Protein AF-A0A5N6SQH7-F1 (afdb_monomer)

InterPro domains:
  IPR000086 NUDIX hydrolase domain [PF00293] (122-207)
  IPR000086 NUDIX hydrolase domain [PS51462] (54-209)
  IPR011876 Isopentenyl-diphosphate delta-isomerase, type 1 [TIGR02150] (84-211)
  IPR011876 Isopentenyl-diphosphate delta-isomerase, type 1 [cd02885] (59-212)
  IPR015797 NUDIX hydrolase-like domain superfamily [SSF55811] (57-217)

Radius of gyration: 18.89 Å; Cα contacts (8 Å, |Δi|>4): 328; chains: 1; bounding box: 48×54×38 Å

Structure (mmCIF, N/CA/C/O backbone):
data_AF-A0A5N6SQH7-F1
#
_entry.id   AF-A0A5N6SQH7-F1
#
loop_
_atom_site.group_PDB
_atom_site.id
_atom_site.type_symbol
_atom_site.label_atom_id
_atom_site.label_alt_id
_atom_site.label_comp_id
_atom_site.label_asym_id
_atom_site.label_entity_id
_atom_site.label_seq_id
_atom_site.pdbx_PDB_ins_code
_atom_site.Cartn_x
_atom_site.Cartn_y
_atom_site.Cartn_z
_atom_site.occupancy
_atom_site.B_iso_or_equiv
_atom_site.auth_seq_id
_atom_site.auth_comp_id
_atom_site.auth_asym_id
_atom_site.auth_atom_id
_atom_site.pdbx_PDB_model_num
ATOM 1 N N . MET A 1 1 ? 28.408 36.855 12.926 1.00 35.59 1 MET A N 1
ATOM 2 C CA . MET A 1 1 ? 28.511 35.664 12.059 1.00 35.59 1 MET A CA 1
ATOM 3 C C . MET A 1 1 ? 27.667 34.587 12.705 1.00 35.59 1 MET A C 1
ATOM 5 O O . MET A 1 1 ? 27.993 34.185 13.813 1.00 35.59 1 MET A O 1
ATOM 9 N N . GLY A 1 2 ? 26.521 34.257 12.107 1.00 40.41 2 GLY A N 1
ATOM 10 C CA . GLY A 1 2 ? 25.694 33.141 12.574 1.00 40.41 2 GLY A CA 1
ATOM 11 C C . GLY A 1 2 ? 26.376 31.799 12.281 1.00 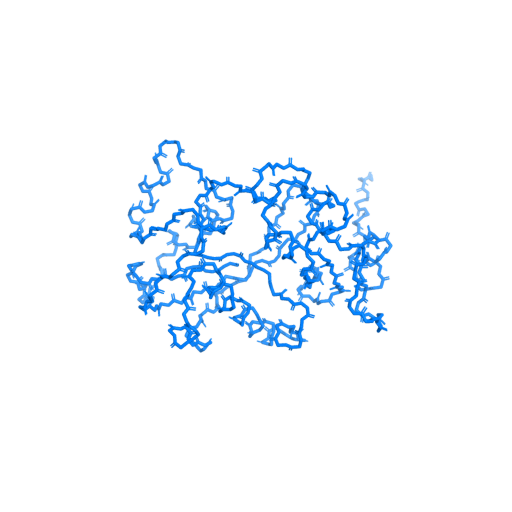40.41 2 GLY A C 1
ATOM 12 O O . GLY A 1 2 ? 27.329 31.780 11.495 1.00 40.41 2 GLY A O 1
ATOM 13 N N . PRO A 1 3 ? 25.931 30.700 12.909 1.00 41.03 3 PRO A N 1
ATOM 14 C CA . PRO A 1 3 ? 26.421 29.373 12.568 1.00 41.03 3 PRO A CA 1
ATOM 15 C C . PRO A 1 3 ? 26.106 29.087 11.096 1.00 41.03 3 PRO A C 1
ATOM 17 O O . PRO A 1 3 ? 24.976 29.268 10.644 1.00 41.03 3 PRO A O 1
ATOM 20 N N . ILE A 1 4 ? 27.138 28.702 10.348 1.00 36.34 4 ILE A N 1
ATOM 21 C CA . ILE A 1 4 ? 27.002 28.156 9.001 1.00 36.34 4 ILE A CA 1
ATOM 22 C C . ILE A 1 4 ? 26.349 26.790 9.188 1.00 36.34 4 ILE A C 1
ATOM 24 O O . ILE A 1 4 ? 26.961 25.889 9.759 1.00 36.34 4 ILE A O 1
ATOM 28 N N . ASP A 1 5 ? 25.099 26.671 8.758 1.00 39.38 5 ASP A N 1
ATOM 29 C CA . ASP A 1 5 ? 24.434 25.386 8.600 1.00 39.38 5 ASP A CA 1
ATOM 30 C C . ASP A 1 5 ? 25.128 24.668 7.435 1.00 39.38 5 ASP A C 1
ATOM 32 O O . ASP A 1 5 ? 24.873 24.942 6.260 1.00 39.38 5 ASP A O 1
ATOM 36 N N . ILE A 1 6 ? 26.129 23.846 7.758 1.00 38.28 6 ILE A N 1
ATOM 37 C CA . ILE A 1 6 ? 26.749 22.937 6.796 1.00 38.28 6 ILE A CA 1
ATOM 38 C C . ILE A 1 6 ? 25.723 21.825 6.616 1.00 38.28 6 ILE A C 1
ATOM 40 O O . ILE A 1 6 ? 25.744 20.837 7.348 1.00 38.28 6 ILE A O 1
ATOM 44 N N . GLY A 1 7 ? 24.777 22.043 5.699 1.00 41.25 7 GLY A N 1
ATOM 45 C CA . GLY A 1 7 ? 23.775 21.046 5.349 1.00 41.25 7 GLY A CA 1
ATOM 46 C C . GLY A 1 7 ? 24.462 19.706 5.118 1.00 41.25 7 GLY A C 1
ATOM 47 O O . GLY A 1 7 ? 25.456 19.637 4.388 1.00 41.25 7 GLY A O 1
ATOM 48 N N . SER A 1 8 ? 23.977 18.662 5.793 1.00 50.91 8 SER A N 1
ATOM 49 C CA . SER A 1 8 ? 24.466 17.303 5.586 1.00 50.91 8 SER A CA 1
ATOM 50 C C . SER A 1 8 ? 24.496 17.012 4.080 1.00 50.91 8 SER A C 1
ATOM 52 O O . SER A 1 8 ? 23.538 17.371 3.387 1.00 50.91 8 SER A O 1
ATOM 54 N N . PRO A 1 9 ? 25.591 16.435 3.552 1.00 56.00 9 PRO A N 1
ATOM 55 C CA . PRO A 1 9 ? 25.720 16.187 2.121 1.00 56.00 9 PRO A CA 1
ATOM 56 C C . PRO A 1 9 ? 24.524 15.375 1.609 1.00 56.00 9 PRO A C 1
ATOM 58 O O . PRO A 1 9 ? 24.024 14.494 2.309 1.00 56.00 9 PRO A O 1
ATOM 61 N N . ALA A 1 10 ? 24.049 15.696 0.400 1.00 55.91 10 ALA A N 1
ATOM 62 C CA . ALA A 1 10 ? 22.957 14.962 -0.234 1.00 55.91 10 ALA A CA 1
ATOM 63 C C . ALA A 1 10 ? 23.327 13.475 -0.349 1.00 55.91 10 ALA A C 1
ATOM 65 O O . ALA A 1 10 ? 24.453 13.146 -0.729 1.00 55.91 10 ALA A O 1
ATOM 66 N N . ILE A 1 11 ? 22.396 12.591 0.006 1.00 59.00 11 ILE A N 1
ATOM 67 C CA . ILE A 1 11 ? 22.587 11.142 -0.098 1.00 59.00 11 ILE A CA 1
ATOM 68 C C . ILE A 1 11 ? 22.476 10.773 -1.582 1.00 59.00 11 ILE A C 1
ATOM 70 O O . ILE A 1 11 ? 21.487 11.115 -2.221 1.00 59.00 11 ILE A O 1
ATOM 74 N N . THR A 1 12 ? 23.486 10.103 -2.128 1.00 66.44 12 THR A N 1
ATOM 75 C CA . THR A 1 12 ? 23.571 9.684 -3.534 1.00 66.44 12 THR A CA 1
ATOM 76 C C . THR A 1 12 ? 23.977 8.216 -3.620 1.00 66.44 12 THR A C 1
ATOM 78 O O . THR A 1 12 ? 24.513 7.658 -2.664 1.00 66.44 12 THR A O 1
ATOM 81 N N . ALA A 1 13 ? 23.815 7.586 -4.787 1.00 61.97 13 ALA A N 1
ATOM 82 C CA . ALA A 1 13 ? 24.282 6.212 -5.011 1.00 61.97 13 ALA A CA 1
ATOM 83 C C . ALA A 1 13 ? 25.790 6.018 -4.731 1.00 61.97 13 ALA A C 1
ATOM 85 O O . ALA A 1 13 ? 26.227 4.912 -4.422 1.00 61.97 13 ALA A O 1
ATOM 86 N N . GLU A 1 14 ? 26.590 7.084 -4.832 1.00 63.59 14 GLU A N 1
ATOM 87 C CA . GLU A 1 14 ? 28.038 7.045 -4.605 1.00 63.59 14 GLU A CA 1
ATOM 88 C C . GLU A 1 14 ? 28.405 7.048 -3.115 1.00 63.59 14 GLU A C 1
ATOM 90 O O . GLU A 1 14 ? 29.371 6.391 -2.733 1.00 63.59 14 GLU A O 1
ATOM 95 N N . ASN A 1 15 ? 27.636 7.745 -2.268 1.00 61.75 15 ASN A N 1
ATOM 96 C CA . ASN A 1 15 ? 27.934 7.883 -0.837 1.00 61.75 15 ASN A CA 1
ATOM 97 C C . ASN A 1 15 ? 27.013 7.062 0.082 1.00 61.75 15 ASN A C 1
ATOM 99 O O . ASN A 1 15 ? 27.315 6.918 1.268 1.00 61.75 15 ASN A O 1
ATOM 103 N N . VAL A 1 16 ? 25.922 6.487 -0.445 1.00 56.84 16 VAL A N 1
ATOM 104 C CA . VAL A 1 16 ? 24.905 5.794 0.365 1.00 56.84 16 VAL A CA 1
ATOM 105 C C . VAL A 1 16 ? 25.500 4.655 1.189 1.00 56.84 16 VAL A C 1
ATOM 107 O O . VAL A 1 16 ? 25.099 4.473 2.329 1.00 56.84 16 VAL A O 1
ATOM 110 N N . ARG A 1 17 ? 26.521 3.959 0.676 1.00 61.25 17 ARG A N 1
ATOM 111 C CA . ARG A 1 17 ? 27.201 2.869 1.392 1.00 61.25 17 ARG A CA 1
ATOM 112 C C . ARG A 1 17 ? 28.090 3.354 2.543 1.00 61.25 17 ARG A C 1
ATOM 114 O O . ARG A 1 17 ? 28.289 2.628 3.510 1.00 61.25 17 ARG A O 1
ATOM 121 N N . GLU A 1 18 ? 28.652 4.558 2.442 1.00 62.12 18 GLU A N 1
ATOM 122 C CA . GLU A 1 18 ? 29.455 5.150 3.522 1.00 62.12 18 GLU A CA 1
ATOM 123 C C . GLU A 1 18 ? 28.564 5.638 4.668 1.00 62.12 18 GLU A C 1
ATOM 125 O O . GLU A 1 18 ? 28.942 5.545 5.835 1.00 62.12 18 GLU A O 1
ATOM 130 N N . LEU A 1 19 ? 27.370 6.132 4.327 1.00 57.00 19 LEU A N 1
ATOM 131 C CA . LEU A 1 19 ? 26.375 6.620 5.282 1.00 57.00 19 LEU A CA 1
ATOM 132 C C . LEU A 1 19 ? 25.548 5.480 5.894 1.00 57.00 19 LEU A C 1
ATOM 134 O O . LEU A 1 19 ? 25.214 5.526 7.076 1.00 57.00 19 LEU A O 1
ATOM 138 N N . PHE A 1 20 ? 25.253 4.453 5.096 1.00 60.94 20 PHE A N 1
ATOM 139 C CA . PHE A 1 20 ? 24.433 3.298 5.446 1.00 60.94 20 PHE A CA 1
ATOM 140 C C . PHE A 1 20 ? 25.122 2.020 4.938 1.00 60.94 20 PHE A C 1
ATOM 142 O O . PHE A 1 20 ? 24.873 1.587 3.811 1.00 60.94 20 PHE A O 1
ATOM 149 N N . PRO A 1 21 ? 25.999 1.401 5.750 1.00 62.69 21 PRO A N 1
ATOM 150 C CA . PRO A 1 21 ? 26.781 0.228 5.347 1.00 62.69 21 PRO A CA 1
ATOM 151 C C . PRO A 1 21 ? 25.945 -0.972 4.881 1.00 62.69 21 PRO A C 1
ATOM 153 O O . PRO A 1 21 ? 26.440 -1.780 4.095 1.00 62.69 21 PRO A O 1
ATOM 156 N N . ASP A 1 22 ? 24.692 -1.055 5.339 1.00 61.53 22 ASP A N 1
ATOM 157 C CA . ASP A 1 22 ? 23.732 -2.112 5.005 1.00 61.53 22 ASP A CA 1
ATOM 158 C C . ASP A 1 22 ? 22.987 -1.864 3.675 1.00 61.53 22 ASP A C 1
ATOM 160 O O . ASP A 1 22 ? 22.236 -2.722 3.214 1.00 61.53 22 ASP A O 1
ATOM 164 N N . VAL A 1 23 ? 23.183 -0.700 3.040 1.00 59.91 23 VAL A N 1
ATOM 165 C CA . VAL A 1 23 ? 22.609 -0.376 1.726 1.00 59.91 23 VAL A CA 1
ATOM 166 C C . VAL A 1 23 ? 23.596 -0.740 0.621 1.00 59.91 23 VAL A C 1
ATOM 168 O O . VAL A 1 23 ? 24.717 -0.226 0.546 1.00 59.91 23 VAL A O 1
ATOM 171 N N . GLU A 1 24 ? 23.154 -1.586 -0.304 1.00 69.75 24 GLU A N 1
ATOM 172 C CA . GLU A 1 24 ? 23.906 -1.896 -1.516 1.00 69.75 24 GLU A CA 1
ATOM 173 C C . GLU A 1 24 ? 23.622 -0.850 -2.599 1.00 69.75 24 GLU A C 1
ATOM 175 O O . GLU A 1 24 ? 22.490 -0.698 -3.065 1.00 69.75 24 GLU A O 1
ATOM 180 N N . ALA A 1 25 ? 24.659 -0.133 -3.037 1.00 66.75 25 ALA A N 1
ATOM 181 C CA . ALA A 1 25 ? 24.553 0.812 -4.145 1.00 66.75 25 ALA A CA 1
ATOM 182 C C . ALA A 1 25 ? 24.207 0.094 -5.462 1.00 66.75 25 ALA A C 1
ATOM 184 O O . ALA A 1 25 ? 24.741 -0.976 -5.769 1.00 66.75 25 ALA A O 1
ATOM 185 N N . LEU A 1 26 ? 23.365 0.713 -6.296 1.00 61.00 26 LEU A N 1
ATOM 186 C CA . LEU A 1 26 ? 22.937 0.138 -7.584 1.00 61.00 26 LEU A CA 1
ATOM 187 C C . LEU A 1 26 ? 24.084 -0.079 -8.587 1.00 61.00 26 LEU A C 1
ATOM 189 O O . LEU A 1 26 ? 23.927 -0.852 -9.530 1.00 61.00 26 LEU A O 1
ATOM 193 N N . SER A 1 27 ? 25.236 0.563 -8.374 1.00 57.00 27 SER A N 1
ATOM 194 C CA . SER A 1 27 ? 26.452 0.403 -9.180 1.00 57.00 27 SER A CA 1
ATOM 195 C C . SER A 1 27 ? 27.140 -0.958 -9.006 1.00 57.00 27 SER A C 1
ATOM 197 O O . SER A 1 27 ? 28.019 -1.303 -9.800 1.00 57.00 27 SER A O 1
ATOM 199 N N . VAL A 1 28 ? 26.745 -1.755 -8.006 1.00 49.75 28 VAL A N 1
ATOM 200 C CA . VAL A 1 28 ? 27.321 -3.077 -7.744 1.00 49.75 28 VAL A CA 1
ATOM 201 C C . VAL A 1 28 ? 26.465 -4.158 -8.409 1.00 49.75 28 VAL A C 1
ATOM 203 O O . VAL A 1 28 ? 25.327 -4.422 -8.019 1.00 49.75 28 VAL A O 1
ATOM 206 N N . VAL A 1 29 ? 27.023 -4.813 -9.428 1.00 42.62 29 VAL A N 1
ATOM 207 C CA . VAL A 1 29 ? 26.434 -6.008 -10.050 1.00 42.62 29 VAL A CA 1
ATOM 208 C C . VAL A 1 29 ? 26.746 -7.212 -9.156 1.00 42.62 29 VAL A C 1
ATOM 210 O O . VAL A 1 29 ? 27.708 -7.935 -9.405 1.00 42.62 29 VAL A O 1
ATOM 213 N N . SER A 1 30 ? 25.965 -7.407 -8.094 1.00 44.47 30 SER A N 1
ATOM 214 C CA . SER A 1 30 ? 26.039 -8.604 -7.245 1.00 44.47 30 SER A CA 1
ATOM 215 C C . SER A 1 30 ? 24.752 -9.431 -7.342 1.00 44.47 30 SER A C 1
ATOM 217 O O . SER A 1 30 ? 23.669 -8.860 -7.495 1.00 44.47 30 SER A O 1
ATOM 219 N N . PRO A 1 31 ? 24.840 -10.775 -7.274 1.00 43.81 31 PRO A N 1
ATOM 220 C CA . PRO A 1 31 ? 23.664 -11.621 -7.115 1.00 43.81 31 PRO A CA 1
ATOM 221 C C . PRO A 1 31 ? 22.972 -11.257 -5.797 1.00 43.81 31 PRO A C 1
ATOM 223 O O . PRO A 1 31 ? 23.645 -11.031 -4.797 1.00 43.81 31 PRO A O 1
ATOM 226 N N . ALA A 1 32 ? 21.643 -11.184 -5.821 1.00 46.22 32 ALA A N 1
ATOM 227 C CA . ALA A 1 32 ? 20.789 -10.718 -4.732 1.00 46.22 32 ALA A CA 1
ATOM 228 C C . ALA A 1 32 ? 20.889 -11.580 -3.456 1.00 46.22 32 ALA A C 1
ATOM 230 O O . ALA A 1 32 ? 20.034 -12.424 -3.201 1.00 46.22 32 ALA A O 1
ATOM 231 N N . SER A 1 33 ? 21.921 -11.367 -2.643 1.00 46.81 33 SER A N 1
ATOM 232 C CA . SER A 1 33 ? 21.976 -11.863 -1.268 1.00 46.81 33 SER A CA 1
ATOM 233 C C . SER A 1 33 ? 22.478 -10.751 -0.352 1.00 46.81 33 SER A C 1
ATOM 235 O O . SER A 1 33 ? 23.675 -10.654 -0.074 1.00 46.81 33 SER A O 1
ATOM 237 N N . CYS A 1 34 ? 21.557 -9.905 0.107 1.00 48.56 34 CYS A N 1
ATOM 238 C CA . CYS A 1 34 ? 21.837 -8.977 1.195 1.00 48.56 34 CYS A CA 1
ATOM 239 C C . CYS A 1 34 ? 21.979 -9.784 2.498 1.00 48.56 34 CYS A C 1
ATOM 241 O O . CYS A 1 34 ? 20.994 -10.077 3.167 1.00 48.56 34 CYS A O 1
ATOM 243 N N . GLY A 1 35 ? 23.207 -10.180 2.839 1.00 55.53 35 GLY A N 1
ATOM 244 C CA . GLY A 1 35 ? 23.555 -10.687 4.171 1.00 55.53 35 GLY A CA 1
ATOM 245 C C . GLY A 1 35 ? 22.951 -12.041 4.582 1.00 55.53 35 GLY A C 1
ATOM 246 O O . GLY A 1 35 ? 22.595 -12.877 3.754 1.00 55.53 35 GLY A O 1
ATOM 247 N N . VAL A 1 36 ? 22.934 -12.273 5.900 1.00 59.38 36 VAL A N 1
ATOM 248 C CA . VAL A 1 36 ? 22.379 -13.475 6.550 1.00 59.38 36 VAL A CA 1
ATOM 249 C C . VAL A 1 36 ? 20.853 -13.433 6.455 1.00 59.38 36 VAL A C 1
ATOM 251 O O . VAL A 1 36 ? 20.259 -12.377 6.693 1.00 59.38 36 VAL A O 1
ATOM 254 N N . SER A 1 37 ? 20.226 -14.568 6.126 1.00 68.25 37 SER A N 1
ATOM 255 C CA . SER A 1 37 ? 18.764 -14.654 6.018 1.00 68.25 37 SER A CA 1
ATOM 256 C C . SER A 1 37 ? 18.079 -14.316 7.346 1.00 68.25 37 SER A C 1
ATOM 258 O O . SER A 1 37 ? 18.608 -14.591 8.429 1.00 68.25 37 SER A O 1
ATOM 260 N N . ALA A 1 38 ? 16.878 -13.747 7.284 1.00 65.94 38 ALA A N 1
ATOM 261 C CA . ALA A 1 38 ? 16.095 -13.383 8.462 1.00 65.94 38 ALA A CA 1
ATOM 262 C C . ALA A 1 38 ? 15.806 -14.583 9.375 1.00 65.94 38 ALA A C 1
ATOM 264 O O . ALA A 1 38 ? 15.746 -14.433 10.595 1.00 65.94 38 ALA A O 1
ATOM 265 N N . ALA A 1 39 ? 15.674 -15.779 8.799 1.00 67.88 39 ALA A N 1
ATOM 266 C CA . ALA A 1 39 ? 15.491 -17.015 9.553 1.00 67.88 39 ALA A CA 1
ATOM 267 C C . ALA A 1 39 ? 16.752 -17.430 10.336 1.00 67.88 39 ALA A C 1
ATOM 269 O O . ALA A 1 39 ? 16.644 -17.978 11.431 1.00 67.88 39 ALA A O 1
ATOM 270 N N . GLU A 1 40 ? 17.945 -17.159 9.803 1.00 72.50 40 GLU A N 1
ATOM 271 C CA . GLU A 1 40 ? 19.226 -17.535 10.417 1.00 72.50 40 GLU A CA 1
ATOM 272 C C . GLU A 1 40 ? 19.748 -16.495 11.418 1.00 72.50 40 GLU A C 1
ATOM 274 O O . GLU A 1 40 ? 20.577 -16.833 12.263 1.00 72.50 40 GLU A O 1
ATOM 279 N N . SER A 1 41 ? 19.277 -15.243 11.358 1.00 71.00 41 SER A N 1
ATOM 280 C CA . SER A 1 41 ? 19.778 -14.173 12.233 1.00 71.00 41 SER A CA 1
ATOM 281 C C . SER A 1 41 ? 19.306 -14.291 13.688 1.00 71.00 41 SER A C 1
ATOM 283 O O . SER A 1 41 ? 19.916 -13.707 14.583 1.00 71.00 41 SER A O 1
ATOM 285 N N . GLY A 1 42 ? 18.222 -15.033 13.944 1.00 67.75 42 GLY A N 1
ATOM 286 C CA . GLY A 1 42 ? 17.604 -15.157 15.270 1.00 67.75 42 GLY A CA 1
ATOM 287 C C . GLY A 1 42 ? 16.869 -13.894 15.748 1.00 67.75 42 GLY A C 1
ATOM 288 O O . GLY A 1 42 ? 16.262 -13.909 16.816 1.00 67.75 42 GLY A O 1
ATOM 289 N N . ASP A 1 43 ? 16.862 -12.811 14.960 1.00 68.31 43 ASP A N 1
ATOM 290 C CA . ASP A 1 43 ? 16.212 -11.539 15.321 1.00 68.31 43 ASP A CA 1
ATOM 291 C C . ASP A 1 43 ? 14.683 -11.636 15.409 1.00 68.31 43 ASP A C 1
ATOM 293 O O . ASP A 1 43 ? 14.046 -10.782 16.031 1.00 68.31 43 ASP A O 1
ATOM 297 N N . PHE A 1 44 ? 14.106 -12.673 14.797 1.00 70.12 44 PHE A N 1
ATOM 298 C CA . PHE A 1 44 ? 12.665 -12.891 14.679 1.00 70.12 44 PHE A CA 1
ATOM 299 C C . PHE A 1 44 ? 12.198 -14.183 15.362 1.00 70.12 44 PHE A C 1
ATOM 301 O O . PHE A 1 44 ? 11.196 -14.779 14.965 1.00 70.12 44 PHE A O 1
ATOM 308 N N . GLU A 1 45 ? 12.905 -14.638 16.398 1.00 71.00 45 GLU A N 1
ATOM 309 C CA . GLU A 1 45 ? 12.474 -15.801 17.176 1.00 71.00 45 GLU A CA 1
ATOM 310 C C . GLU A 1 45 ? 11.046 -15.595 17.729 1.00 71.00 45 GLU A C 1
ATOM 312 O O . GLU A 1 45 ? 10.722 -14.570 18.331 1.00 71.00 45 GLU A O 1
ATOM 317 N N . GLY A 1 46 ? 10.154 -16.561 17.479 1.00 70.56 46 GLY A N 1
ATOM 318 C CA . GLY A 1 46 ? 8.745 -16.498 17.886 1.00 70.56 46 GLY A CA 1
ATOM 319 C C . GLY A 1 46 ? 7.810 -15.733 16.937 1.00 70.56 46 GLY A C 1
ATOM 320 O O . GLY A 1 46 ? 6.611 -15.629 17.231 1.00 70.56 46 GLY A O 1
ATOM 321 N N . TYR A 1 47 ? 8.314 -15.215 15.815 1.00 70.19 47 TYR A N 1
ATOM 322 C CA . TYR A 1 47 ? 7.497 -14.667 14.729 1.00 70.19 47 TYR A CA 1
ATOM 323 C C . TYR A 1 47 ? 7.018 -15.778 13.787 1.00 70.19 47 TYR A C 1
ATOM 325 O O . TYR A 1 47 ? 7.551 -16.885 13.779 1.00 70.19 47 TYR A O 1
ATOM 333 N N . ASP A 1 48 ? 5.964 -15.483 13.027 1.00 78.06 48 ASP A N 1
ATOM 334 C CA . ASP A 1 48 ? 5.437 -16.389 12.006 1.00 78.06 48 ASP A CA 1
ATOM 335 C C . ASP A 1 48 ? 6.447 -16.563 10.857 1.00 78.06 48 ASP A C 1
ATOM 337 O O . ASP A 1 48 ? 7.034 -15.585 10.396 1.00 78.06 48 ASP A O 1
ATOM 341 N N . GLU A 1 49 ? 6.659 -17.796 10.391 1.00 78.25 49 GLU A N 1
ATOM 342 C CA . GLU A 1 49 ? 7.704 -18.121 9.405 1.00 78.25 49 GLU A CA 1
ATOM 343 C C . GLU A 1 49 ? 7.529 -17.373 8.076 1.00 78.25 49 GLU A C 1
ATOM 345 O O . GLU A 1 49 ? 8.515 -17.017 7.426 1.00 78.25 49 GLU A O 1
ATOM 350 N N . GLU A 1 50 ? 6.290 -17.090 7.667 1.00 73.69 50 GLU A N 1
ATOM 351 C CA . GLU A 1 50 ? 6.023 -16.327 6.451 1.00 73.69 50 GLU A CA 1
ATOM 352 C C . GLU A 1 50 ? 6.380 -14.848 6.629 1.00 73.69 50 GLU A C 1
ATOM 354 O O . GLU A 1 50 ? 6.979 -14.254 5.730 1.00 73.69 50 GLU A O 1
ATOM 359 N N . GLN A 1 51 ? 6.106 -14.275 7.804 1.00 69.69 51 GLN A N 1
ATOM 360 C CA . GLN A 1 51 ? 6.546 -12.921 8.155 1.00 69.69 51 GLN A CA 1
ATOM 361 C C . GLN A 1 51 ? 8.070 -12.812 8.162 1.00 69.69 51 GLN A C 1
ATOM 363 O O . GLN A 1 51 ? 8.613 -11.861 7.605 1.00 69.69 51 GLN A O 1
ATOM 368 N N . VAL A 1 52 ? 8.765 -13.804 8.726 1.00 76.69 52 VAL A N 1
ATOM 369 C CA . VAL A 1 52 ? 10.235 -13.847 8.719 1.00 76.69 52 VAL A CA 1
ATOM 370 C C . VAL A 1 52 ? 10.767 -13.929 7.292 1.00 76.69 52 VAL A C 1
ATOM 372 O O . VAL A 1 52 ? 11.641 -13.149 6.927 1.00 76.69 52 VAL A O 1
ATOM 375 N N . ARG A 1 53 ? 10.190 -14.792 6.447 1.00 80.19 53 ARG A N 1
ATOM 376 C CA . ARG A 1 53 ? 10.577 -14.914 5.033 1.00 80.19 53 ARG A CA 1
ATOM 377 C C . ARG A 1 53 ? 10.412 -13.601 4.266 1.00 80.19 53 ARG A C 1
ATOM 379 O O . ARG A 1 53 ? 11.228 -13.289 3.406 1.00 80.19 53 ARG A O 1
ATOM 386 N N . MET A 1 54 ? 9.376 -12.817 4.563 1.00 76.19 54 MET A N 1
ATOM 387 C CA . MET A 1 54 ? 9.173 -11.511 3.924 1.00 76.19 54 MET A CA 1
ATOM 388 C C . MET A 1 54 ? 10.210 -10.465 4.344 1.00 76.19 54 MET A C 1
ATOM 390 O O . MET A 1 54 ? 10.396 -9.489 3.623 1.00 76.19 54 MET A O 1
ATOM 394 N N . MET A 1 55 ? 10.917 -10.648 5.463 1.00 77.81 55 MET A N 1
ATOM 395 C CA . MET A 1 55 ? 11.987 -9.730 5.870 1.00 77.81 55 MET A CA 1
ATOM 396 C C . MET A 1 55 ? 13.228 -9.827 4.968 1.00 77.81 55 MET A C 1
ATOM 398 O O . MET A 1 55 ? 14.019 -8.885 4.938 1.00 77.81 55 MET A O 1
ATOM 402 N N . ASP A 1 56 ? 13.357 -10.901 4.187 1.00 79.44 56 ASP A N 1
ATOM 403 C CA . ASP A 1 56 ? 14.400 -11.055 3.165 1.00 79.44 56 ASP A CA 1
ATOM 404 C C . ASP A 1 56 ? 14.048 -10.357 1.836 1.00 79.44 56 ASP A C 1
ATOM 406 O O . ASP A 1 56 ? 14.873 -10.299 0.923 1.00 79.44 56 ASP A O 1
ATOM 410 N N . GLU A 1 57 ? 12.835 -9.803 1.695 1.00 79.50 57 GLU A N 1
ATOM 411 C CA . GLU A 1 57 ? 12.466 -9.018 0.515 1.00 79.50 57 GLU A CA 1
ATOM 412 C C . GLU A 1 57 ? 13.339 -7.759 0.398 1.00 79.50 57 GLU A C 1
ATOM 414 O O . GLU A 1 57 ? 13.568 -7.046 1.376 1.00 79.50 57 GLU A O 1
ATOM 419 N N . VAL A 1 58 ? 13.803 -7.466 -0.819 1.00 78.62 58 VAL A N 1
ATOM 420 C CA . VAL A 1 58 ? 14.693 -6.334 -1.100 1.00 78.62 58 VAL A CA 1
ATOM 421 C C . VAL A 1 58 ? 13.881 -5.139 -1.596 1.00 78.62 58 VAL A C 1
ATOM 423 O O . VAL A 1 58 ? 13.203 -5.220 -2.623 1.00 78.62 58 VAL A O 1
ATOM 426 N N . CYS A 1 59 ? 13.969 -4.031 -0.867 1.00 77.88 59 CYS A N 1
ATOM 427 C CA . CYS A 1 59 ? 13.338 -2.755 -1.185 1.00 77.88 59 CYS A CA 1
ATOM 428 C C . CYS A 1 59 ? 14.291 -1.838 -1.961 1.00 77.88 59 CYS A C 1
ATOM 430 O O . CYS A 1 59 ? 15.515 -1.919 -1.822 1.00 77.88 59 CYS A O 1
ATOM 432 N N . ILE A 1 60 ? 13.711 -0.924 -2.738 1.00 75.38 60 ILE A N 1
ATOM 433 C CA . ILE A 1 60 ? 14.433 0.139 -3.445 1.00 75.38 60 ILE A CA 1
ATOM 434 C C . ILE A 1 60 ? 14.715 1.283 -2.460 1.00 75.38 60 ILE A C 1
ATOM 436 O O . ILE A 1 60 ? 13.805 1.748 -1.776 1.00 75.38 60 ILE A O 1
ATOM 440 N N . VAL A 1 61 ? 15.965 1.744 -2.390 1.00 70.75 61 VAL A N 1
ATOM 441 C CA . VAL A 1 61 ? 16.352 2.943 -1.630 1.00 70.75 61 VAL A CA 1
ATOM 442 C C . VAL A 1 61 ? 16.386 4.127 -2.584 1.00 70.75 61 VAL A C 1
ATOM 444 O O . VAL A 1 61 ? 17.057 4.072 -3.616 1.00 70.75 61 VAL A O 1
ATOM 447 N N . LEU A 1 62 ? 15.670 5.186 -2.219 1.00 69.56 62 LEU A N 1
ATOM 448 C CA . LEU A 1 62 ? 15.482 6.396 -3.014 1.00 69.56 62 LEU A CA 1
ATOM 449 C C . LEU A 1 62 ? 16.186 7.583 -2.348 1.00 69.56 62 LEU A C 1
ATOM 451 O O . LEU A 1 62 ? 16.337 7.613 -1.122 1.00 69.56 62 LEU A O 1
ATOM 455 N N . ASP A 1 63 ? 16.607 8.562 -3.142 1.00 64.00 63 ASP A N 1
ATOM 456 C CA . ASP A 1 63 ? 17.033 9.862 -2.629 1.00 64.00 63 ASP A CA 1
ATOM 457 C C . ASP A 1 63 ? 15.844 10.820 -2.410 1.00 64.00 63 ASP A C 1
ATOM 459 O O . ASP A 1 63 ? 14.672 10.441 -2.430 1.00 64.00 63 ASP A O 1
ATOM 463 N N . VAL A 1 64 ? 16.146 12.092 -2.132 1.00 62.47 64 VAL A N 1
ATOM 464 C CA . VAL A 1 64 ? 15.127 13.115 -1.847 1.00 62.47 64 VAL A CA 1
ATOM 465 C C . VAL A 1 64 ? 14.288 13.508 -3.062 1.00 62.47 64 VAL A C 1
ATOM 467 O O . VAL A 1 64 ? 13.213 14.084 -2.868 1.00 62.47 64 VAL A O 1
ATOM 470 N N . ASP A 1 65 ? 14.769 13.209 -4.265 1.00 68.44 65 ASP A N 1
ATOM 471 C CA . ASP A 1 65 ? 14.136 13.530 -5.539 1.00 68.44 65 ASP A CA 1
ATOM 472 C C . ASP A 1 65 ? 13.417 12.312 -6.145 1.00 68.44 65 ASP A C 1
ATOM 474 O O . ASP A 1 65 ? 12.851 12.430 -7.233 1.00 68.44 65 ASP A O 1
ATOM 478 N N . ASP A 1 66 ? 13.328 11.204 -5.387 1.00 69.31 66 ASP A N 1
ATOM 479 C CA . ASP A 1 66 ? 12.708 9.930 -5.780 1.00 69.31 66 ASP A CA 1
ATOM 480 C C . ASP A 1 66 ? 13.508 9.178 -6.855 1.00 69.31 66 ASP A C 1
ATOM 482 O O . ASP A 1 66 ? 12.962 8.377 -7.615 1.00 69.31 66 ASP A O 1
ATOM 486 N N . GLU A 1 67 ? 14.819 9.420 -6.908 1.00 73.06 67 GLU A N 1
ATOM 487 C CA . GLU A 1 67 ? 15.723 8.677 -7.775 1.00 73.06 67 GLU A CA 1
ATOM 488 C C . GLU A 1 67 ? 16.286 7.455 -7.031 1.00 73.06 67 GLU A C 1
ATOM 490 O O . GLU A 1 67 ? 16.698 7.553 -5.868 1.00 73.06 67 GLU A O 1
ATOM 495 N N . PRO A 1 68 ? 16.319 6.273 -7.668 1.00 71.62 68 PRO A N 1
ATOM 496 C CA . PRO A 1 68 ? 16.825 5.060 -7.043 1.00 71.62 68 PRO A CA 1
ATOM 497 C C . PRO A 1 68 ? 18.346 5.143 -6.868 1.00 71.62 68 PRO A C 1
ATOM 499 O O . PRO A 1 68 ? 19.099 5.290 -7.831 1.00 71.62 68 PRO A O 1
ATOM 502 N N . ILE A 1 69 ? 18.809 5.001 -5.624 1.00 73.88 69 ILE A N 1
ATOM 503 C CA . ILE A 1 69 ? 20.227 5.109 -5.239 1.00 73.88 69 ILE A CA 1
ATOM 504 C C . ILE A 1 69 ? 20.815 3.806 -4.695 1.00 73.88 69 ILE A C 1
ATOM 506 O O . ILE A 1 69 ? 22.034 3.616 -4.705 1.00 73.88 69 ILE A O 1
ATOM 510 N N . GLY A 1 70 ? 19.973 2.879 -4.250 1.00 74.25 70 GLY A N 1
ATOM 511 C CA . GLY A 1 70 ? 20.430 1.637 -3.643 1.00 74.25 70 GLY A CA 1
ATOM 512 C C . GLY A 1 70 ? 19.314 0.627 -3.449 1.00 74.25 70 GLY A C 1
ATOM 513 O O . GLY A 1 70 ? 18.186 0.813 -3.906 1.00 74.25 70 GLY A O 1
ATOM 514 N N . ARG A 1 71 ? 19.646 -0.449 -2.747 1.00 78.00 71 ARG A N 1
ATOM 515 C CA . ARG A 1 71 ? 18.709 -1.483 -2.323 1.00 78.00 71 ARG A CA 1
ATOM 516 C C . ARG A 1 71 ? 19.064 -1.964 -0.920 1.00 78.00 71 ARG A C 1
ATOM 518 O O . ARG A 1 71 ? 20.232 -1.925 -0.531 1.00 78.00 71 ARG A O 1
ATOM 525 N N . VAL A 1 72 ? 18.069 -2.410 -0.169 1.00 74.44 72 VAL A N 1
ATOM 526 C CA . VAL A 1 72 ? 18.247 -2.902 1.204 1.00 74.44 72 VAL A CA 1
ATOM 527 C C . VAL A 1 72 ? 17.201 -3.968 1.505 1.00 74.44 72 VAL A C 1
ATOM 529 O O . VAL A 1 72 ? 16.075 -3.881 1.010 1.00 74.44 72 VAL A O 1
ATOM 532 N N . SER A 1 73 ? 17.548 -4.984 2.296 1.00 73.69 73 SER A N 1
ATOM 533 C CA . SER A 1 73 ? 16.551 -5.948 2.771 1.00 73.69 73 SER A CA 1
ATOM 534 C C . SER A 1 73 ? 15.566 -5.254 3.717 1.00 73.69 73 SER A C 1
ATOM 536 O O . SER A 1 73 ? 15.938 -4.336 4.457 1.00 73.69 73 SER A O 1
ATOM 538 N N . LYS A 1 74 ? 14.305 -5.699 3.744 1.00 69.00 74 LYS A N 1
ATOM 539 C CA . LYS A 1 74 ? 13.337 -5.222 4.743 1.00 69.00 74 LYS A CA 1
ATOM 540 C C . LYS A 1 74 ? 13.898 -5.399 6.152 1.00 69.00 74 LYS A C 1
ATOM 542 O O . LYS A 1 74 ? 13.755 -4.494 6.969 1.00 69.00 74 LYS A O 1
ATOM 547 N N . ARG A 1 75 ? 14.564 -6.525 6.433 1.00 74.00 75 ARG A N 1
ATOM 548 C CA . ARG A 1 75 ? 15.217 -6.817 7.717 1.00 74.00 75 ARG A CA 1
ATOM 549 C C . ARG A 1 75 ? 16.165 -5.708 8.138 1.00 74.00 75 ARG A C 1
ATOM 551 O O . ARG A 1 75 ? 15.943 -5.093 9.179 1.00 74.00 75 ARG A O 1
ATOM 558 N N . ASP A 1 76 ? 17.199 -5.472 7.340 1.00 67.31 76 ASP A N 1
ATOM 559 C CA . ASP A 1 76 ? 18.276 -4.544 7.690 1.00 67.31 76 ASP A CA 1
ATOM 560 C C . ASP A 1 76 ? 17.735 -3.121 7.804 1.00 67.31 76 ASP A C 1
ATOM 562 O O . ASP A 1 76 ? 18.055 -2.386 8.739 1.00 67.31 76 ASP A O 1
ATOM 566 N N . PHE A 1 77 ? 16.805 -2.770 6.919 1.00 66.81 77 PHE A N 1
ATOM 567 C CA . PHE A 1 77 ? 16.136 -1.486 6.954 1.00 66.81 77 PHE A CA 1
ATOM 568 C C . PHE A 1 77 ? 15.326 -1.273 8.238 1.00 66.81 77 PHE A C 1
ATOM 570 O O . PHE A 1 77 ? 15.508 -0.257 8.912 1.00 66.81 77 PHE A O 1
ATOM 577 N N . TYR A 1 78 ? 14.479 -2.228 8.631 1.00 63.25 78 TYR A N 1
ATOM 578 C CA . TYR A 1 78 ? 13.694 -2.116 9.862 1.00 63.25 78 TYR A CA 1
ATOM 579 C C . TYR A 1 78 ? 14.564 -2.167 11.121 1.00 63.25 78 TYR A C 1
ATOM 581 O O . TYR A 1 78 ? 14.308 -1.399 12.045 1.00 63.25 78 TYR A O 1
ATOM 589 N N . ILE A 1 79 ? 15.607 -3.002 11.163 1.00 60.22 79 ILE A N 1
ATOM 590 C CA . ILE A 1 79 ? 16.528 -3.082 12.310 1.00 60.22 79 ILE A CA 1
ATOM 591 C C . ILE A 1 79 ? 17.276 -1.759 12.510 1.00 60.22 79 ILE A C 1
ATOM 593 O O . ILE A 1 79 ? 17.396 -1.293 13.644 1.00 60.22 79 ILE A O 1
ATOM 597 N N . ALA A 1 80 ? 17.738 -1.129 11.429 1.00 53.84 80 ALA A N 1
ATOM 598 C CA . ALA A 1 80 ? 18.464 0.135 11.504 1.00 53.84 80 ALA A CA 1
ATOM 599 C C . ALA A 1 80 ? 17.572 1.331 11.899 1.00 53.84 80 ALA A C 1
ATOM 601 O O . ALA A 1 80 ? 18.065 2.292 12.489 1.00 53.84 80 ALA A O 1
ATOM 602 N N . HIS A 1 81 ? 16.267 1.283 11.598 1.00 48.72 81 HIS A N 1
ATOM 603 C CA . HIS A 1 81 ? 15.374 2.448 11.696 1.00 48.72 81 HIS A CA 1
ATOM 604 C C . HIS A 1 81 ? 14.292 2.334 12.791 1.00 48.72 81 HIS A C 1
ATOM 606 O O . HIS A 1 81 ? 13.851 3.342 13.341 1.00 48.72 81 HIS A O 1
ATOM 612 N N . PHE A 1 82 ? 13.863 1.134 13.181 1.00 46.19 82 PHE A N 1
ATOM 613 C CA . PHE A 1 82 ? 12.774 0.947 14.146 1.00 46.19 82 PHE A CA 1
ATOM 614 C C . PHE A 1 82 ? 13.158 -0.079 15.223 1.00 46.19 82 PHE A C 1
ATOM 616 O O . PHE A 1 82 ? 12.885 -1.271 15.068 1.00 46.19 82 PHE A O 1
ATOM 623 N N . PRO A 1 83 ? 13.769 0.351 16.346 1.00 38.28 83 PRO A N 1
ATOM 624 C CA . PRO A 1 83 ? 14.049 -0.553 17.456 1.00 38.28 83 PRO A CA 1
ATOM 625 C C . PRO A 1 83 ? 12.744 -1.133 18.049 1.00 38.28 83 PRO A C 1
ATOM 627 O O . PRO A 1 83 ? 11.743 -0.437 18.200 1.00 38.28 83 PRO A O 1
ATOM 630 N N . ARG A 1 84 ? 12.798 -2.440 18.341 1.00 38.91 84 ARG A N 1
ATOM 631 C CA . ARG A 1 84 ? 11.722 -3.461 18.357 1.00 38.91 84 ARG A CA 1
ATOM 632 C C . ARG A 1 84 ? 10.416 -3.159 19.135 1.00 38.91 84 ARG A C 1
ATOM 634 O O . ARG A 1 84 ? 10.459 -2.657 20.257 1.00 38.91 84 ARG A O 1
ATOM 641 N N . ALA A 1 85 ? 9.283 -3.642 18.595 1.00 34.81 85 ALA A N 1
ATOM 642 C CA . ALA A 1 85 ? 8.025 -3.952 19.303 1.00 34.81 85 ALA A CA 1
ATOM 643 C C . ALA A 1 85 ? 7.347 -5.225 18.725 1.00 34.81 85 ALA A C 1
ATOM 645 O O . ALA A 1 85 ? 7.505 -5.530 17.546 1.00 34.81 85 ALA A O 1
ATOM 646 N N . ASP A 1 86 ? 6.623 -5.968 19.573 1.00 38.53 86 ASP A N 1
ATOM 647 C CA . ASP A 1 86 ? 6.229 -7.375 19.375 1.00 38.53 86 ASP A CA 1
ATOM 648 C C . ASP A 1 86 ? 5.051 -7.618 18.402 1.00 38.53 86 ASP A C 1
ATOM 650 O O . ASP A 1 86 ? 3.885 -7.450 18.760 1.00 38.53 86 ASP A O 1
ATOM 654 N N . LYS A 1 87 ? 5.391 -8.175 17.229 1.00 49.97 87 LYS A N 1
ATOM 655 C CA . LYS A 1 87 ? 4.548 -8.860 16.214 1.00 49.97 87 LYS A CA 1
ATOM 656 C C . LYS A 1 87 ? 3.708 -8.002 15.267 1.00 49.97 87 LYS A C 1
ATOM 658 O O . LYS A 1 87 ? 2.622 -7.575 15.616 1.00 49.97 87 LYS A O 1
ATOM 663 N N . LYS A 1 88 ? 4.093 -8.047 13.982 1.00 48.53 88 LYS A N 1
ATOM 664 C CA . LYS A 1 88 ? 4.345 -6.949 13.027 1.00 48.53 88 LYS A CA 1
ATOM 665 C C . LYS A 1 88 ? 5.543 -6.129 13.488 1.00 48.53 88 LYS A C 1
ATOM 667 O O . LYS A 1 88 ? 5.478 -5.477 14.523 1.00 48.53 88 LYS A O 1
ATOM 672 N N . VAL A 1 89 ? 6.643 -6.191 12.730 1.00 52.50 89 VAL A N 1
ATOM 673 C CA . VAL A 1 89 ? 7.905 -5.511 13.087 1.00 52.50 89 VAL A CA 1
ATOM 674 C C . VAL A 1 89 ? 7.663 -4.015 13.342 1.00 52.50 89 VAL A C 1
ATOM 676 O O . VAL A 1 89 ? 8.334 -3.412 14.173 1.00 52.50 89 VAL A O 1
ATOM 679 N N . THR A 1 90 ? 6.642 -3.433 12.697 1.00 52.31 90 THR A N 1
ATOM 680 C CA . THR A 1 90 ? 6.158 -2.075 12.969 1.00 52.31 90 THR A CA 1
ATOM 681 C C . THR A 1 90 ? 4.618 -2.002 13.048 1.00 52.31 90 THR A C 1
ATOM 683 O O . THR A 1 90 ? 3.912 -2.615 12.251 1.00 52.31 90 THR A O 1
ATOM 686 N N . PHE A 1 91 ? 4.095 -1.227 14.010 1.00 53.69 91 PHE A N 1
ATOM 687 C CA . PHE A 1 91 ? 2.672 -0.857 14.205 1.00 53.69 91 PHE A CA 1
ATOM 688 C C . PHE A 1 91 ? 1.639 -2.002 14.285 1.00 53.69 91 PHE A C 1
ATOM 690 O O . PHE A 1 91 ? 0.677 -2.033 13.509 1.00 53.69 91 PHE A O 1
ATOM 697 N N . PRO A 1 92 ? 1.774 -2.930 15.242 1.00 63.81 92 PRO A N 1
ATOM 698 C CA . PRO A 1 92 ? 0.791 -3.989 15.408 1.00 63.81 92 PRO A CA 1
ATOM 699 C C . PRO A 1 92 ? -0.537 -3.481 15.979 1.00 63.81 92 PRO A C 1
ATOM 701 O O . PRO A 1 92 ? -0.562 -2.526 16.755 1.00 63.81 92 PRO A O 1
ATOM 704 N N . MET A 1 93 ? -1.644 -4.146 15.625 1.00 65.44 93 MET A N 1
ATOM 705 C CA . MET A 1 93 ? -2.988 -3.892 16.179 1.00 65.44 93 MET A CA 1
ATOM 706 C C . MET A 1 93 ? -3.552 -2.477 15.921 1.00 65.44 93 MET A C 1
ATOM 708 O O . MET A 1 93 ? -4.421 -2.006 16.658 1.00 65.44 93 MET A O 1
ATOM 712 N N . MET A 1 94 ? -3.070 -1.784 14.884 1.00 76.06 94 MET A N 1
ATOM 713 C CA . MET A 1 94 ? -3.574 -0.468 14.475 1.00 76.06 94 MET A CA 1
ATOM 714 C C . MET A 1 94 ? -4.432 -0.565 13.212 1.00 76.06 94 MET A C 1
ATOM 716 O O . MET A 1 94 ? -4.088 -1.274 12.269 1.00 76.06 94 MET A O 1
ATOM 720 N N . TRP A 1 95 ? -5.516 0.208 13.162 1.00 77.12 95 TRP A N 1
ATOM 721 C CA . TRP A 1 95 ? -6.286 0.427 11.940 1.00 77.12 95 TRP A CA 1
ATOM 722 C C . TRP A 1 95 ? -5.488 1.286 10.951 1.00 77.12 95 TRP A C 1
ATOM 724 O O . TRP A 1 95 ? -4.861 2.280 11.324 1.00 77.12 95 TRP A O 1
ATOM 734 N N . THR A 1 96 ? -5.533 0.923 9.674 1.00 82.88 96 THR A N 1
ATOM 735 C CA . THR A 1 96 ? -4.852 1.635 8.584 1.00 82.88 96 THR A CA 1
ATOM 736 C C . THR A 1 96 ? -5.717 1.605 7.321 1.00 82.88 96 THR A C 1
ATOM 738 O O . THR A 1 96 ? -6.831 1.078 7.346 1.00 82.88 96 THR A O 1
ATOM 741 N N . ASN A 1 97 ? -5.239 2.203 6.230 1.00 81.62 97 ASN A N 1
ATOM 742 C CA . ASN A 1 97 ? -5.840 2.066 4.901 1.00 81.62 97 ASN A CA 1
ATOM 743 C C . ASN A 1 97 ? -5.769 0.613 4.384 1.00 81.62 97 ASN A C 1
ATOM 745 O O . ASN A 1 97 ? -5.258 -0.275 5.056 1.00 81.62 97 ASN A O 1
ATOM 749 N N . THR A 1 98 ? -6.282 0.366 3.179 1.00 79.44 98 THR A N 1
ATOM 750 C CA . THR A 1 98 ? -6.488 -0.986 2.643 1.00 79.44 98 THR A CA 1
ATOM 751 C C . THR A 1 98 ? -5.229 -1.854 2.621 1.00 79.44 98 THR A C 1
ATOM 753 O O . THR A 1 98 ? -5.301 -3.020 2.989 1.00 79.44 98 THR A O 1
ATOM 756 N N . CYS A 1 99 ? -4.109 -1.320 2.139 1.00 79.94 99 CYS A N 1
ATOM 757 C CA . CYS A 1 99 ? -2.841 -2.039 2.044 1.00 79.94 99 CYS A CA 1
ATOM 758 C C . CYS A 1 99 ? -1.696 -1.019 1.975 1.00 79.94 99 CYS A C 1
ATOM 760 O O . CYS A 1 99 ? -1.822 0.007 1.297 1.00 79.94 99 CYS A O 1
ATOM 762 N N . CYS A 1 100 ? -0.604 -1.312 2.684 1.00 79.62 100 CYS A N 1
ATOM 763 C CA . CYS A 1 100 ? 0.610 -0.499 2.728 1.00 79.62 100 CYS A CA 1
ATOM 764 C C . CYS A 1 100 ? 1.829 -1.362 2.447 1.00 79.62 100 CYS A C 1
ATOM 766 O O . CYS A 1 100 ? 2.059 -2.342 3.163 1.00 79.62 100 CYS A O 1
ATOM 768 N N . SER A 1 101 ? 2.644 -1.012 1.457 1.00 81.38 101 SER A N 1
ATOM 769 C CA . SER A 1 101 ? 3.879 -1.761 1.233 1.00 81.38 101 SER A CA 1
ATOM 770 C C . SER A 1 101 ? 4.888 -1.036 0.359 1.00 81.38 101 SER A C 1
ATOM 772 O O . SER A 1 101 ? 4.712 0.112 -0.012 1.00 81.38 101 SER A O 1
ATOM 774 N N . HIS A 1 102 ? 5.960 -1.748 0.023 1.00 82.38 102 HIS A N 1
ATOM 775 C CA . HIS A 1 102 ? 7.053 -1.226 -0.778 1.00 82.38 102 HIS A CA 1
ATOM 776 C C . HIS A 1 102 ? 7.120 -1.968 -2.119 1.00 82.38 102 HIS A C 1
ATOM 778 O O . HIS A 1 102 ? 6.959 -3.200 -2.139 1.00 82.38 102 HIS A O 1
ATOM 784 N N . PRO A 1 103 ? 7.393 -1.258 -3.227 1.00 85.88 103 PRO A N 1
ATOM 785 C CA . PRO A 1 103 ? 7.872 -1.885 -4.447 1.00 85.88 103 PRO A CA 1
ATOM 786 C C . PRO A 1 103 ? 9.157 -2.665 -4.175 1.00 85.88 103 PRO A C 1
ATOM 788 O O . PRO A 1 103 ? 10.048 -2.201 -3.457 1.00 85.88 103 PRO A O 1
ATOM 791 N N . LEU A 1 104 ? 9.243 -3.859 -4.748 1.00 85.31 104 LEU A N 1
ATOM 792 C CA . LEU A 1 104 ? 10.436 -4.686 -4.671 1.00 85.31 104 LEU A CA 1
ATOM 793 C C . LEU A 1 104 ? 11.453 -4.269 -5.719 1.00 85.31 104 LEU A C 1
ATOM 795 O O . LEU A 1 104 ? 11.122 -3.799 -6.808 1.00 85.31 104 LEU A O 1
ATOM 799 N N . ASP A 1 105 ? 12.710 -4.545 -5.409 1.00 82.50 105 ASP A N 1
ATOM 800 C CA . ASP A 1 105 ? 13.824 -4.326 -6.311 1.00 82.50 105 ASP A CA 1
ATOM 801 C C . ASP A 1 105 ? 13.928 -5.409 -7.407 1.00 82.50 105 ASP A C 1
ATOM 803 O O . ASP A 1 105 ? 14.920 -6.129 -7.534 1.00 82.50 105 ASP A O 1
ATOM 807 N N . ILE A 1 106 ? 12.865 -5.553 -8.202 1.00 84.75 106 ILE A N 1
ATOM 808 C CA . ILE A 1 106 ? 12.728 -6.535 -9.287 1.00 84.75 106 ILE A CA 1
ATOM 809 C C . ILE A 1 106 ? 12.385 -5.836 -10.610 1.00 84.75 106 ILE A C 1
ATOM 811 O O . ILE A 1 106 ? 11.781 -4.766 -10.581 1.00 84.75 106 ILE A O 1
ATOM 815 N N . PRO A 1 107 ? 12.695 -6.427 -11.783 1.00 84.12 107 PRO A N 1
ATOM 816 C CA . PRO A 1 107 ? 12.483 -5.773 -13.081 1.00 84.12 107 PRO A CA 1
ATOM 817 C C . PRO A 1 107 ? 11.058 -5.261 -13.331 1.00 84.12 107 PRO A C 1
ATOM 819 O O . PRO A 1 107 ? 10.881 -4.276 -14.039 1.00 84.12 107 PRO A O 1
ATOM 822 N N . ASP A 1 108 ? 10.049 -5.912 -12.746 1.00 86.06 108 ASP A N 1
ATOM 823 C CA . ASP A 1 108 ? 8.649 -5.529 -12.928 1.00 86.06 108 ASP A CA 1
ATOM 824 C C . ASP A 1 108 ? 8.176 -4.420 -11.977 1.00 86.06 108 ASP A C 1
ATOM 826 O O . ASP A 1 108 ? 7.204 -3.739 -12.296 1.00 86.06 108 ASP A O 1
ATOM 830 N N . GLU A 1 109 ? 8.823 -4.216 -10.831 1.00 88.50 109 GLU A N 1
ATOM 831 C CA . GLU A 1 109 ? 8.421 -3.201 -9.838 1.00 88.50 109 GLU A CA 1
ATOM 832 C C . GLU A 1 109 ? 9.408 -2.032 -9.751 1.00 88.50 109 GLU A C 1
ATOM 834 O O . GLU A 1 109 ? 9.064 -0.968 -9.238 1.00 88.50 109 GLU A O 1
ATOM 839 N N . ARG A 1 110 ? 10.605 -2.192 -10.320 1.00 82.69 110 ARG A N 1
ATOM 840 C CA . ARG A 1 110 ? 11.605 -1.138 -10.436 1.00 82.69 110 ARG A CA 1
ATOM 841 C C . ARG A 1 110 ? 11.238 -0.175 -11.570 1.00 82.69 110 ARG A C 1
ATOM 843 O O . ARG A 1 110 ? 11.081 -0.584 -12.719 1.00 82.69 110 ARG A O 1
ATOM 850 N N . GLY A 1 111 ? 11.149 1.113 -11.246 1.00 78.69 111 GLY A N 1
ATOM 851 C CA . GLY A 1 111 ? 11.078 2.201 -12.222 1.00 78.69 111 GLY A CA 1
ATOM 852 C C . GLY A 1 111 ? 12.461 2.763 -12.554 1.00 78.69 111 GLY A C 1
ATOM 853 O O . GLY A 1 111 ? 13.359 2.742 -11.716 1.00 78.69 111 GLY A O 1
ATOM 854 N N . THR A 1 112 ? 12.633 3.268 -13.774 1.00 78.31 112 THR A N 1
ATOM 855 C CA . THR A 1 112 ? 13.822 4.038 -14.204 1.00 78.31 112 THR A CA 1
ATOM 856 C C . THR A 1 112 ? 13.500 5.501 -14.505 1.00 78.31 112 THR A C 1
ATOM 858 O O . THR A 1 112 ? 14.385 6.280 -14.833 1.00 78.31 112 THR A O 1
ATOM 861 N N . ASP A 1 113 ? 12.219 5.850 -14.452 1.00 85.69 113 ASP A N 1
ATOM 862 C CA . ASP A 1 113 ? 11.670 7.190 -14.590 1.00 85.69 113 ASP A CA 1
ATOM 863 C C . ASP A 1 113 ? 10.351 7.253 -13.805 1.00 85.69 113 ASP A C 1
ATOM 865 O O . ASP A 1 113 ? 9.816 6.229 -13.373 1.00 85.69 113 ASP A O 1
ATOM 869 N N . PHE A 1 114 ? 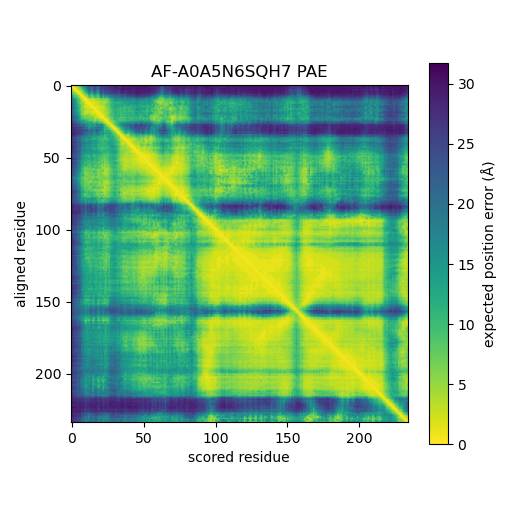9.784 8.447 -13.655 1.00 83.62 114 PHE A N 1
ATOM 870 C CA . PHE A 1 114 ? 8.563 8.641 -12.874 1.00 83.62 114 PHE A CA 1
ATOM 871 C C . PHE A 1 114 ? 7.357 7.821 -13.377 1.00 83.62 114 PHE A C 1
ATOM 873 O O . PHE A 1 114 ? 6.570 7.306 -12.584 1.00 83.62 114 PHE A O 1
ATOM 880 N N . GLY A 1 115 ? 7.199 7.662 -14.695 1.00 88.31 115 GLY A N 1
ATOM 881 C CA . GLY A 1 115 ? 6.072 6.919 -15.266 1.00 88.31 115 GLY A CA 1
ATOM 882 C C . GLY A 1 115 ? 6.179 5.416 -15.003 1.00 88.31 115 GLY A C 1
ATOM 883 O O . GLY A 1 115 ? 5.204 4.772 -14.607 1.00 88.31 115 GLY A O 1
ATOM 884 N N . SER A 1 116 ? 7.375 4.863 -15.187 1.00 89.38 116 SER A N 1
ATOM 885 C CA . SER A 1 116 ? 7.685 3.463 -14.889 1.00 89.38 116 SER A CA 1
ATOM 886 C C . SER A 1 116 ? 7.699 3.174 -13.386 1.00 89.38 116 SER A C 1
ATOM 888 O O . SER A 1 116 ? 7.257 2.097 -12.991 1.00 89.38 116 SER A O 1
ATOM 890 N N . ALA A 1 117 ? 8.088 4.136 -12.543 1.00 87.25 117 ALA A N 1
ATOM 891 C CA . ALA A 1 117 ? 7.984 4.035 -11.088 1.00 87.25 117 ALA A CA 1
ATOM 892 C C . ALA A 1 117 ? 6.521 3.909 -10.640 1.00 87.25 117 ALA A C 1
ATOM 894 O O . ALA A 1 117 ? 6.186 2.971 -9.919 1.00 87.25 117 ALA A O 1
ATOM 895 N N . ILE A 1 118 ? 5.613 4.750 -11.156 1.00 90.12 118 ILE A N 1
ATOM 896 C CA . ILE A 1 118 ? 4.169 4.618 -10.879 1.00 90.12 118 ILE A CA 1
ATOM 897 C C . ILE A 1 118 ? 3.653 3.237 -11.301 1.00 90.12 118 ILE A C 1
ATOM 899 O O . ILE A 1 118 ? 2.882 2.612 -10.571 1.00 90.12 118 ILE A O 1
ATOM 903 N N . LEU A 1 119 ? 4.061 2.737 -12.472 1.00 93.38 119 LEU A N 1
ATOM 904 C CA . LEU A 1 119 ? 3.663 1.402 -12.924 1.00 93.38 119 LEU A CA 1
ATOM 905 C C . LEU A 1 119 ? 4.190 0.301 -11.991 1.00 93.38 119 LEU A C 1
ATOM 907 O O . LEU A 1 119 ? 3.455 -0.644 -11.691 1.00 93.38 119 LEU A O 1
ATOM 911 N N . GLY A 1 120 ? 5.426 0.438 -11.513 1.00 93.06 120 GLY A N 1
ATOM 912 C CA . GLY A 1 120 ? 6.031 -0.459 -10.537 1.00 93.06 120 GLY A CA 1
ATOM 913 C C . GLY A 1 120 ? 5.274 -0.475 -9.210 1.00 93.06 120 GLY A C 1
ATOM 914 O O . GLY A 1 120 ? 4.899 -1.544 -8.729 1.00 93.06 120 GLY A O 1
ATOM 915 N N . VAL A 1 121 ? 4.915 0.699 -8.686 1.00 92.00 121 VAL A N 1
ATOM 916 C CA . VAL A 1 121 ? 4.092 0.832 -7.472 1.00 92.00 121 VAL A CA 1
ATOM 917 C C . VAL A 1 121 ? 2.715 0.195 -7.664 1.00 92.00 121 VAL A C 1
ATOM 919 O O . VAL A 1 121 ? 2.257 -0.544 -6.796 1.00 92.00 121 VAL A O 1
ATOM 922 N N . LYS A 1 122 ? 2.050 0.397 -8.808 1.00 94.50 122 LYS A N 1
ATOM 923 C CA . LYS A 1 122 ? 0.759 -0.258 -9.095 1.00 94.50 122 LYS A CA 1
ATOM 924 C C . LYS A 1 122 ? 0.871 -1.785 -9.092 1.00 94.50 122 LYS A C 1
ATOM 926 O O . LYS A 1 122 ? -0.014 -2.474 -8.584 1.00 94.50 122 LYS A O 1
ATOM 931 N N . ARG A 1 123 ? 1.957 -2.331 -9.649 1.00 95.25 123 ARG A N 1
ATOM 932 C CA . ARG A 1 123 ? 2.229 -3.779 -9.642 1.00 95.25 123 ARG A CA 1
ATOM 933 C C . ARG A 1 123 ? 2.470 -4.292 -8.224 1.00 95.25 123 ARG A C 1
ATOM 935 O O . ARG A 1 123 ? 1.865 -5.301 -7.858 1.00 95.25 123 ARG A O 1
ATOM 942 N N . ALA A 1 124 ? 3.247 -3.559 -7.427 1.00 92.25 124 ALA A N 1
ATOM 943 C CA . ALA A 1 124 ? 3.479 -3.857 -6.017 1.00 92.25 124 ALA A CA 1
ATOM 944 C C . AL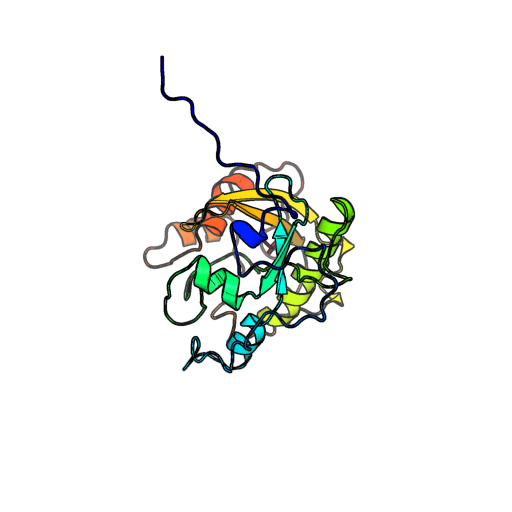A A 1 124 ? 2.169 -3.855 -5.215 1.00 92.25 124 ALA A C 1
ATOM 946 O O . ALA A 1 124 ? 1.873 -4.818 -4.507 1.00 92.25 124 ALA A O 1
ATOM 947 N N . ALA A 1 125 ? 1.332 -2.831 -5.399 1.00 92.69 125 ALA A N 1
ATOM 948 C CA . ALA A 1 125 ? 0.027 -2.725 -4.756 1.00 92.69 125 ALA A CA 1
ATOM 949 C C . ALA A 1 125 ? -0.878 -3.911 -5.115 1.00 92.69 125 ALA A C 1
ATOM 951 O O . ALA A 1 125 ? -1.433 -4.555 -4.228 1.00 92.69 125 ALA A O 1
ATOM 952 N N . ARG A 1 126 ? -0.971 -4.278 -6.400 1.00 94.88 126 ARG A N 1
ATOM 953 C CA . ARG A 1 126 ? -1.741 -5.453 -6.839 1.00 94.88 126 ARG A CA 1
ATOM 954 C C . ARG A 1 126 ? -1.220 -6.759 -6.229 1.00 94.88 126 ARG A C 1
ATOM 956 O O . ARG A 1 126 ? -2.020 -7.584 -5.794 1.00 94.88 126 ARG A O 1
ATOM 963 N N . ARG A 1 127 ? 0.103 -6.954 -6.171 1.00 94.75 127 ARG A N 1
ATOM 964 C CA . ARG A 1 127 ? 0.717 -8.128 -5.525 1.00 94.75 127 ARG A CA 1
ATOM 965 C C . ARG A 1 127 ? 0.349 -8.192 -4.043 1.00 94.75 127 ARG A C 1
ATOM 967 O O . ARG A 1 127 ? -0.045 -9.252 -3.563 1.00 94.75 127 ARG A O 1
ATOM 974 N N . LYS A 1 128 ? 0.450 -7.072 -3.328 1.00 90.12 128 LYS A N 1
ATOM 975 C CA . LYS A 1 128 ? 0.176 -7.002 -1.887 1.00 90.12 128 LYS A CA 1
ATOM 976 C C . LYS A 1 128 ? -1.304 -7.136 -1.548 1.00 90.12 128 LYS A C 1
ATOM 978 O O . LYS A 1 128 ? -1.620 -7.855 -0.610 1.00 90.12 128 LYS A O 1
ATOM 983 N N . LEU A 1 129 ? -2.205 -6.593 -2.366 1.00 90.31 129 LEU A N 1
ATOM 984 C CA . LEU A 1 129 ? -3.643 -6.873 -2.271 1.00 90.31 129 LEU A CA 1
ATOM 985 C C . LEU A 1 129 ? -3.942 -8.378 -2.367 1.00 90.31 129 LEU A C 1
ATOM 987 O O . LEU A 1 129 ? -4.769 -8.892 -1.615 1.00 90.31 129 LEU A O 1
ATOM 991 N N . GLY A 1 130 ? -3.236 -9.099 -3.241 1.00 92.06 130 GLY A N 1
ATOM 992 C CA . GLY A 1 130 ? -3.325 -10.557 -3.319 1.00 92.06 130 GLY A CA 1
ATOM 993 C C . GLY A 1 130 ? -2.784 -11.265 -2.072 1.00 92.06 130 GLY A C 1
ATOM 994 O O . GLY A 1 130 ? -3.424 -12.183 -1.570 1.00 92.06 130 GLY A O 1
ATOM 995 N N . GLN A 1 131 ? -1.634 -10.835 -1.544 1.00 86.25 131 GLN A N 1
ATOM 996 C CA . GLN A 1 131 ? -0.995 -11.458 -0.372 1.00 86.25 131 GLN A CA 1
ATOM 997 C C . GLN A 1 131 ? -1.735 -11.196 0.953 1.00 86.25 131 GLN A C 1
ATOM 999 O O . GLN A 1 131 ? -1.830 -12.095 1.787 1.00 86.25 131 GLN A O 1
ATOM 1004 N N . GLU A 1 132 ? -2.236 -9.975 1.162 1.00 84.62 132 GLU A N 1
ATOM 1005 C CA . GLU A 1 132 ? -2.861 -9.545 2.422 1.00 84.62 132 GLU A CA 1
ATOM 1006 C C . GLU A 1 132 ? -4.366 -9.838 2.449 1.00 84.62 132 GLU A C 1
ATOM 1008 O O . GLU A 1 132 ? -4.903 -10.308 3.454 1.00 84.62 132 GLU A O 1
ATOM 1013 N N . LEU A 1 133 ? -5.058 -9.574 1.337 1.00 86.00 133 LEU A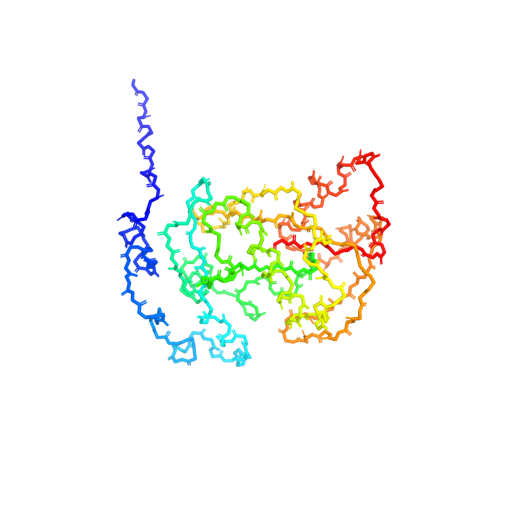 N 1
ATOM 1014 C CA . LEU A 1 133 ? -6.521 -9.604 1.266 1.00 86.00 133 LEU A CA 1
ATOM 1015 C C . LEU A 1 133 ? -7.068 -10.714 0.362 1.00 86.00 133 LEU A C 1
ATOM 1017 O O . LEU A 1 133 ? -8.283 -10.908 0.316 1.00 86.00 133 LEU A O 1
ATOM 1021 N N . GLY A 1 134 ? -6.204 -11.441 -0.352 1.00 91.00 134 GLY A N 1
ATOM 1022 C CA . GLY A 1 134 ? -6.618 -12.504 -1.270 1.00 91.00 134 GLY A CA 1
ATOM 1023 C C . GLY A 1 134 ? -7.339 -12.001 -2.524 1.00 91.00 134 GLY A C 1
ATOM 1024 O O . GLY A 1 134 ? -8.014 -12.783 -3.195 1.00 91.00 134 GLY A O 1
ATOM 1025 N N . ILE A 1 135 ? -7.221 -10.707 -2.839 1.00 92.44 135 ILE A N 1
ATOM 1026 C CA . ILE A 1 135 ? -7.887 -10.095 -3.993 1.00 92.44 135 ILE A CA 1
ATOM 1027 C C . ILE A 1 135 ? -7.193 -10.560 -5.272 1.00 92.44 135 ILE A C 1
ATOM 1029 O O . ILE A 1 135 ? -5.972 -10.449 -5.418 1.00 92.44 135 ILE A O 1
ATOM 1033 N N . ARG A 1 136 ? -7.977 -11.082 -6.218 1.00 96.00 136 ARG A N 1
ATOM 1034 C CA . ARG A 1 136 ? -7.433 -11.634 -7.461 1.00 96.00 136 ARG A CA 1
ATOM 1035 C C . ARG A 1 136 ? -7.027 -10.513 -8.427 1.00 96.00 136 ARG A C 1
ATOM 1037 O O . ARG A 1 136 ? -7.751 -9.519 -8.517 1.00 96.00 136 ARG A O 1
ATOM 1044 N N . PRO A 1 137 ? -5.928 -10.660 -9.193 1.00 95.00 137 PRO A N 1
ATOM 1045 C CA . PRO A 1 137 ? -5.460 -9.628 -10.122 1.00 95.00 137 PRO A CA 1
ATOM 1046 C C . PRO A 1 137 ? -6.507 -9.162 -11.138 1.00 95.00 137 PRO A C 1
ATOM 1048 O O . PRO A 1 137 ? -6.474 -8.007 -11.551 1.00 95.00 137 PRO A O 1
ATOM 1051 N N . GLU A 1 138 ? -7.437 -10.034 -11.530 1.00 96.44 138 GLU A N 1
ATOM 1052 C CA . GLU A 1 138 ? -8.503 -9.725 -12.490 1.00 96.44 138 GLU A CA 1
ATOM 1053 C C . GLU A 1 138 ? -9.555 -8.766 -11.917 1.00 96.44 138 GLU A C 1
ATOM 1055 O O . GLU A 1 138 ? -10.259 -8.114 -12.680 1.00 96.44 138 GLU A O 1
ATOM 1060 N N 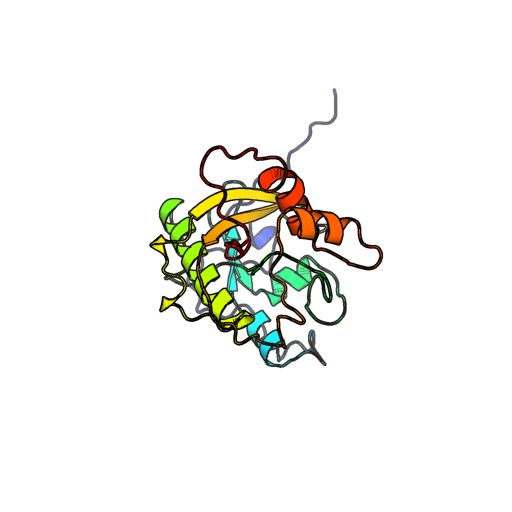. GLN A 1 139 ? -9.668 -8.677 -10.586 1.00 94.12 139 GLN A N 1
ATOM 1061 C CA . GLN A 1 139 ? -10.583 -7.755 -9.900 1.00 94.12 139 GLN A CA 1
ATOM 1062 C C . GLN A 1 139 ? -9.973 -6.362 -9.722 1.00 94.12 139 GLN A C 1
ATOM 1064 O O . GLN A 1 139 ? -10.683 -5.421 -9.389 1.00 94.12 139 GLN A O 1
ATOM 1069 N N . VAL A 1 140 ? -8.659 -6.236 -9.928 1.00 94.31 140 VAL A N 1
ATOM 1070 C CA . VAL A 1 140 ? -7.905 -4.986 -9.787 1.00 94.31 140 VAL A CA 1
ATOM 1071 C C . VAL A 1 140 ? -6.913 -4.809 -10.953 1.00 94.31 140 VAL A C 1
ATOM 1073 O O . VAL A 1 140 ? -5.693 -4.931 -10.771 1.00 94.31 140 VAL A O 1
ATOM 1076 N N . PRO A 1 141 ? -7.406 -4.551 -12.180 1.00 95.75 141 PRO A N 1
ATOM 1077 C CA . PRO A 1 141 ? -6.563 -4.227 -13.331 1.00 95.75 141 PRO A CA 1
ATOM 1078 C C . PRO A 1 141 ? -5.662 -3.007 -13.068 1.00 95.75 141 PRO A C 1
ATOM 1080 O O . PRO A 1 141 ? -6.030 -2.087 -12.340 1.00 95.75 141 PRO A O 1
ATOM 1083 N N . LEU A 1 142 ? -4.455 -2.975 -13.649 1.00 93.81 142 LEU A N 1
ATOM 1084 C CA . LEU A 1 142 ? -3.458 -1.924 -13.351 1.00 93.81 142 LEU A CA 1
ATOM 1085 C C . LEU A 1 142 ? -3.886 -0.534 -13.857 1.00 93.81 142 LEU A C 1
ATOM 1087 O O . LEU A 1 142 ? -3.480 0.500 -13.313 1.00 93.81 142 LEU A O 1
ATOM 1091 N N . GLU A 1 143 ? -4.678 -0.513 -14.919 1.00 94.06 143 GLU A N 1
ATOM 1092 C CA . GLU A 1 143 ? -5.282 0.666 -15.528 1.00 94.06 143 GLU A CA 1
ATOM 1093 C C . GLU A 1 143 ? -6.286 1.362 -14.603 1.00 94.06 143 GLU A C 1
ATOM 1095 O O . GLU A 1 143 ? -6.377 2.588 -14.646 1.00 94.06 143 GLU A O 1
ATOM 1100 N N . ASP A 1 144 ? -6.940 0.611 -13.714 1.00 91.44 144 ASP A N 1
ATOM 1101 C CA . ASP A 1 144 ? -7.974 1.129 -12.813 1.00 91.44 144 ASP A CA 1
ATOM 1102 C C . ASP A 1 144 ? -7.384 1.800 -11.566 1.00 91.44 144 ASP A C 1
ATOM 1104 O O . ASP A 1 144 ? -8.057 2.582 -10.890 1.00 91.44 144 ASP A O 1
ATOM 1108 N N . PHE A 1 145 ? -6.099 1.563 -11.278 1.00 90.81 145 PHE A N 1
ATOM 1109 C CA . PHE A 1 145 ? -5.394 2.307 -10.239 1.00 90.81 145 PHE A CA 1
ATOM 1110 C C . PHE A 1 145 ? -5.161 3.753 -10.681 1.00 90.81 145 PHE A C 1
ATOM 1112 O O . PHE A 1 145 ? -4.519 4.036 -11.697 1.00 90.81 145 PHE A O 1
ATOM 1119 N N . GLN A 1 146 ? -5.583 4.689 -9.850 1.00 85.69 146 GLN A N 1
ATOM 1120 C CA . GLN A 1 146 ? -5.344 6.113 -9.995 1.00 85.69 146 GLN A CA 1
ATOM 1121 C C . GLN A 1 146 ? -4.210 6.522 -9.064 1.00 85.69 146 GLN A C 1
ATOM 1123 O O . GLN A 1 146 ? -4.321 6.406 -7.846 1.00 85.69 146 GLN A O 1
ATOM 1128 N N . PHE A 1 147 ? -3.116 7.013 -9.636 1.00 86.38 147 PHE A N 1
ATOM 1129 C CA . PHE A 1 147 ? -2.072 7.670 -8.860 1.00 86.38 147 PHE A CA 1
ATOM 1130 C C . PHE A 1 147 ? -2.497 9.108 -8.567 1.00 86.38 147 PHE A C 1
ATOM 1132 O O . PHE A 1 147 ? -2.802 9.856 -9.498 1.00 86.38 147 PHE A O 1
ATOM 1139 N N . LEU A 1 148 ? -2.526 9.491 -7.289 1.00 79.88 148 LEU A N 1
ATOM 1140 C CA . LEU A 1 148 ? -2.891 10.850 -6.889 1.00 79.88 148 LEU A CA 1
ATOM 1141 C C . LEU A 1 148 ? -1.675 11.740 -6.657 1.00 79.88 148 LEU A C 1
ATOM 1143 O O . LEU A 1 148 ? -1.584 12.822 -7.230 1.00 79.88 148 LEU A O 1
ATOM 1147 N N . THR A 1 149 ? -0.779 11.330 -5.763 1.00 79.38 149 THR A N 1
ATOM 1148 C CA . THR A 1 149 ? 0.363 12.146 -5.340 1.00 79.38 149 THR A CA 1
ATOM 1149 C C . THR A 1 149 ? 1.407 11.287 -4.638 1.00 79.38 149 THR A C 1
ATOM 1151 O O . THR A 1 149 ? 1.124 10.159 -4.238 1.00 79.38 149 THR A O 1
ATOM 1154 N N . ARG A 1 150 ? 2.593 11.862 -4.426 1.00 82.62 150 ARG A N 1
ATOM 1155 C CA . ARG A 1 150 ? 3.566 11.375 -3.446 1.00 82.62 150 ARG A CA 1
ATOM 1156 C C . ARG A 1 150 ? 3.433 12.160 -2.143 1.00 82.62 150 ARG A C 1
ATOM 1158 O O . ARG A 1 150 ? 3.159 13.364 -2.185 1.00 82.62 150 ARG A O 1
ATOM 1165 N N . VAL A 1 151 ? 3.624 11.504 -1.005 1.00 72.44 151 VAL A N 1
ATOM 1166 C CA . VAL A 1 151 ? 3.700 12.148 0.313 1.00 72.44 151 VAL A CA 1
ATOM 1167 C C . VAL A 1 151 ? 5.071 11.877 0.902 1.00 72.44 151 VAL A C 1
ATOM 1169 O O . VAL A 1 151 ? 5.465 10.728 1.058 1.00 72.44 151 VAL A O 1
ATOM 1172 N N . HIS A 1 152 ? 5.788 12.949 1.241 1.00 70.88 152 HIS A N 1
ATOM 1173 C CA . HIS A 1 152 ? 7.065 12.838 1.930 1.00 70.88 152 HIS A CA 1
ATOM 1174 C C . HIS A 1 152 ? 6.827 13.003 3.430 1.00 70.88 152 HIS A C 1
ATOM 1176 O O . HIS A 1 152 ? 6.324 14.047 3.857 1.00 70.88 152 HIS A O 1
ATOM 1182 N N . TYR A 1 153 ? 7.196 12.015 4.241 1.00 65.06 153 TYR A N 1
ATOM 1183 C CA . TYR A 1 153 ? 7.112 12.131 5.699 1.00 65.06 153 TYR A CA 1
ATOM 1184 C C . TYR A 1 153 ? 8.390 11.646 6.382 1.00 65.06 153 TYR A C 1
ATOM 1186 O O . TYR A 1 153 ? 9.199 10.919 5.809 1.00 65.06 153 TYR A O 1
ATOM 1194 N N . LYS A 1 154 ? 8.611 12.121 7.611 1.00 57.09 154 LYS A N 1
ATOM 1195 C CA . LYS A 1 154 ? 9.762 11.749 8.439 1.00 57.09 154 LYS A CA 1
ATOM 1196 C C . LYS A 1 154 ? 9.292 10.764 9.509 1.00 57.09 154 LYS A C 1
ATOM 1198 O O . LYS A 1 154 ? 8.376 11.087 10.266 1.00 57.09 154 LYS A O 1
ATOM 1203 N N . ALA A 1 155 ? 9.900 9.582 9.566 1.00 51.28 155 ALA A N 1
ATOM 1204 C CA . ALA A 1 155 ? 9.702 8.648 10.674 1.00 51.28 155 ALA A CA 1
ATOM 1205 C C . ALA A 1 155 ? 10.678 8.975 11.829 1.00 51.28 155 ALA A C 1
ATOM 1207 O O . ALA A 1 155 ? 11.576 9.796 11.649 1.00 51.28 155 ALA A O 1
ATOM 1208 N N . PRO A 1 156 ? 10.522 8.388 13.031 1.00 42.19 156 PRO A N 1
ATOM 1209 C CA . PRO A 1 156 ? 11.420 8.643 14.164 1.00 42.19 156 PRO A CA 1
ATOM 1210 C C . PRO A 1 156 ? 12.898 8.308 13.899 1.00 42.19 156 PRO A C 1
ATOM 1212 O O . PRO A 1 156 ? 13.768 8.872 14.555 1.00 42.19 156 PRO A O 1
ATOM 1215 N N . SER A 1 157 ? 13.187 7.442 12.927 1.00 43.88 157 SER A N 1
ATOM 1216 C CA . SER A 1 157 ? 14.512 7.314 12.320 1.00 43.88 157 SER A CA 1
ATOM 1217 C C . SER A 1 157 ? 14.738 8.406 11.285 1.00 43.88 157 SER A C 1
ATOM 1219 O O . SER A 1 157 ? 13.852 8.644 10.469 1.00 43.88 157 SER A O 1
ATOM 1221 N N . ASP A 1 158 ? 15.927 8.994 11.228 1.00 45.75 158 ASP A N 1
ATOM 1222 C CA . ASP A 1 158 ? 16.274 10.162 10.403 1.00 45.75 158 ASP A CA 1
ATOM 1223 C C . ASP A 1 158 ? 16.079 10.063 8.865 1.00 45.75 158 ASP A C 1
ATOM 1225 O O . ASP A 1 158 ? 16.422 11.002 8.146 1.00 45.75 158 ASP A O 1
ATOM 1229 N N . GLY A 1 159 ? 15.463 8.998 8.349 1.00 51.28 159 GLY A N 1
ATOM 1230 C CA . GLY A 1 159 ? 15.057 8.839 6.953 1.00 51.28 159 GLY A CA 1
ATOM 1231 C C . GLY A 1 159 ? 13.793 9.623 6.564 1.00 51.28 159 GLY A C 1
ATOM 1232 O O . GLY A 1 159 ? 12.819 9.724 7.320 1.00 51.28 159 GLY A O 1
ATOM 1233 N N . LYS A 1 160 ? 13.813 10.168 5.341 1.00 59.44 160 LYS A N 1
ATOM 1234 C CA . LYS A 1 160 ? 12.633 10.679 4.631 1.00 59.44 160 LYS A CA 1
ATOM 1235 C C . LYS A 1 160 ? 12.029 9.540 3.812 1.00 59.44 160 LYS A C 1
ATOM 1237 O O . LYS A 1 160 ? 12.756 8.831 3.129 1.00 59.44 160 LYS A O 1
ATOM 1242 N N . TRP A 1 161 ? 10.716 9.404 3.884 1.00 62.12 161 TRP A N 1
ATOM 1243 C CA . TRP A 1 161 ? 9.940 8.356 3.228 1.00 62.12 161 TRP A CA 1
ATOM 1244 C C . TRP A 1 161 ? 9.124 8.972 2.113 1.00 62.12 161 TRP A C 1
ATOM 1246 O O . TRP A 1 161 ? 8.594 10.065 2.314 1.00 62.12 161 TRP A O 1
ATOM 1256 N N . VAL A 1 162 ? 9.025 8.287 0.977 1.00 72.50 162 VAL A N 1
ATOM 1257 C CA . VAL A 1 162 ? 8.184 8.688 -0.152 1.00 72.50 162 VAL A CA 1
ATOM 1258 C C . VAL A 1 162 ? 7.095 7.638 -0.320 1.00 72.50 162 VAL A C 1
ATOM 1260 O O . VAL A 1 162 ? 7.363 6.541 -0.797 1.00 72.50 162 VAL A O 1
ATOM 1263 N N . ASP A 1 163 ? 5.871 7.993 0.056 1.00 78.19 163 ASP A N 1
ATOM 1264 C CA . ASP A 1 163 ? 4.700 7.144 -0.160 1.00 78.19 163 ASP A CA 1
ATOM 1265 C C . ASP A 1 163 ? 3.989 7.544 -1.442 1.00 78.19 163 ASP A C 1
ATOM 1267 O O . ASP A 1 163 ? 3.740 8.731 -1.686 1.00 78.19 163 ASP A O 1
ATOM 1271 N N . TYR A 1 164 ? 3.604 6.552 -2.236 1.00 85.38 164 TYR A N 1
ATOM 1272 C CA . TYR A 1 164 ? 2.830 6.745 -3.451 1.00 85.38 164 TYR A CA 1
ATOM 1273 C C . TYR A 1 164 ? 1.356 6.474 -3.172 1.00 85.38 164 TYR A C 1
ATOM 1275 O O . TYR A 1 164 ? 0.930 5.337 -3.008 1.00 85.38 164 TYR A O 1
ATOM 1283 N N . ILE A 1 165 ? 0.543 7.527 -3.196 1.00 83.31 165 ILE A N 1
ATOM 1284 C CA . ILE A 1 165 ? -0.878 7.400 -2.891 1.00 83.31 165 ILE A CA 1
ATOM 1285 C C . ILE A 1 165 ? -1.631 6.924 -4.132 1.00 83.31 165 ILE A C 1
ATOM 1287 O O . ILE A 1 165 ? -1.782 7.669 -5.111 1.00 83.31 165 ILE A O 1
ATOM 1291 N N . LEU A 1 166 ? -2.131 5.692 -4.066 1.00 84.62 166 LEU A N 1
ATOM 1292 C CA . LEU A 1 166 ? -2.952 5.064 -5.093 1.00 84.62 166 LEU A CA 1
ATOM 1293 C C . LEU A 1 166 ? -4.402 4.901 -4.617 1.00 84.62 166 LEU A C 1
ATOM 1295 O O . LEU A 1 166 ? -4.681 4.597 -3.457 1.00 84.62 166 LEU A O 1
ATOM 1299 N N . PHE A 1 167 ? -5.334 5.054 -5.550 1.00 84.06 167 PHE A N 1
ATOM 1300 C CA . PHE A 1 167 ? -6.752 4.764 -5.362 1.00 84.06 167 PHE A CA 1
ATOM 1301 C C . PHE A 1 167 ? -7.220 3.765 -6.403 1.00 84.06 167 PHE A C 1
ATOM 1303 O O . PHE A 1 167 ? -6.841 3.855 -7.566 1.00 84.06 167 PHE A O 1
ATOM 1310 N N . ILE A 1 168 ? -8.092 2.852 -6.005 1.00 85.50 168 ILE A N 1
ATOM 1311 C CA . ILE A 1 168 ? -8.839 2.012 -6.937 1.00 85.50 168 ILE A CA 1
ATOM 1312 C C . ILE A 1 168 ? -10.259 1.838 -6.411 1.00 85.50 168 ILE A C 1
ATOM 1314 O O . ILE A 1 168 ? -10.475 1.722 -5.205 1.00 85.50 168 ILE A O 1
ATOM 1318 N N . GLN A 1 169 ? -11.228 1.851 -7.317 1.00 83.75 169 GLN A N 1
ATOM 1319 C CA . GLN A 1 169 ? -12.610 1.515 -7.011 1.00 83.75 169 GLN A CA 1
ATOM 1320 C C . GLN A 1 169 ? -12.925 0.194 -7.700 1.00 83.75 169 GLN A C 1
ATOM 1322 O O . GLN A 1 169 ? -12.854 0.114 -8.925 1.00 83.75 169 GLN A O 1
ATOM 1327 N N . ALA A 1 170 ? -13.246 -0.831 -6.919 1.00 84.12 170 ALA A N 1
ATOM 1328 C CA . ALA A 1 170 ? -13.503 -2.163 -7.443 1.00 84.12 170 ALA A CA 1
ATOM 1329 C C . ALA A 1 170 ? -14.385 -2.965 -6.485 1.00 84.12 170 ALA A C 1
ATOM 1331 O O . ALA A 1 170 ? -14.224 -2.889 -5.266 1.00 84.12 170 ALA A O 1
ATOM 1332 N N . ASP A 1 171 ? -15.268 -3.784 -7.053 1.00 87.75 171 ASP A N 1
ATOM 1333 C CA . ASP A 1 171 ? -15.978 -4.815 -6.303 1.00 87.75 171 ASP A CA 1
ATOM 1334 C C . ASP A 1 171 ? -15.079 -6.054 -6.200 1.00 87.75 171 ASP A C 1
ATOM 1336 O O . ASP A 1 171 ? -14.763 -6.714 -7.197 1.00 87.75 171 ASP A O 1
ATOM 1340 N N . VAL A 1 172 ? -14.630 -6.349 -4.980 1.00 88.75 172 VAL A N 1
ATOM 1341 C CA . VAL A 1 172 ? -13.617 -7.376 -4.713 1.00 88.75 172 VAL A CA 1
ATOM 1342 C C . VAL A 1 172 ? -14.124 -8.449 -3.757 1.00 88.75 172 VAL A C 1
ATOM 1344 O O . VAL A 1 172 ? -14.867 -8.172 -2.816 1.00 88.75 172 VAL A O 1
ATOM 1347 N N . ASP A 1 173 ? -13.658 -9.678 -3.967 1.00 91.06 173 ASP A N 1
ATOM 1348 C CA . ASP A 1 173 ? -13.821 -10.756 -2.997 1.00 91.06 173 ASP A CA 1
ATOM 1349 C C . ASP A 1 173 ? -12.619 -10.753 -2.056 1.00 91.06 173 ASP A C 1
ATOM 1351 O O . ASP A 1 173 ? -11.481 -10.582 -2.499 1.00 91.06 173 ASP A O 1
ATOM 1355 N N . LEU A 1 174 ? -12.862 -10.986 -0.766 1.00 87.69 174 LEU A N 1
ATOM 1356 C CA . LEU A 1 174 ? -11.806 -11.031 0.240 1.00 87.69 174 LEU A CA 1
ATOM 1357 C C . LEU A 1 174 ? -11.560 -12.467 0.706 1.00 87.69 174 LEU A C 1
ATOM 1359 O O . LEU A 1 174 ? -12.470 -13.146 1.185 1.00 87.69 174 LEU A O 1
ATOM 1363 N N . ALA A 1 175 ? -10.304 -12.893 0.642 1.00 90.81 175 ALA A N 1
ATOM 1364 C CA . ALA A 1 175 ? -9.783 -14.086 1.299 1.00 90.81 175 ALA A CA 1
ATOM 1365 C C . ALA A 1 175 ? -8.630 -13.655 2.218 1.00 90.81 175 ALA A C 1
ATOM 1367 O O . ALA A 1 175 ? -7.457 -13.857 1.921 1.00 90.81 175 ALA A O 1
ATOM 1368 N N . VAL A 1 176 ? -9.001 -12.983 3.314 1.00 83.88 176 VAL A N 1
ATOM 1369 C CA . VAL A 1 176 ? -8.079 -12.263 4.206 1.00 83.88 176 VAL A CA 1
ATOM 1370 C C . VAL A 1 176 ? -7.031 -13.193 4.816 1.00 83.88 176 VAL A C 1
ATOM 1372 O O . VAL A 1 176 ? -7.373 -14.170 5.490 1.00 83.88 176 VAL A O 1
ATOM 1375 N N . ASN A 1 177 ? -5.757 -12.835 4.652 1.00 83.38 177 ASN A N 1
ATOM 1376 C CA . ASN A 1 177 ? -4.651 -13.500 5.323 1.00 83.38 177 ASN A CA 1
ATOM 1377 C C . ASN A 1 177 ? -4.545 -13.006 6.775 1.00 83.38 177 ASN A C 1
ATOM 1379 O O . ASN A 1 177 ? -4.105 -11.888 7.039 1.00 83.38 177 ASN A O 1
ATOM 1383 N N . ARG A 1 178 ? -4.926 -13.857 7.735 1.00 81.94 178 ARG A N 1
ATOM 1384 C CA . ARG A 1 178 ? -4.935 -13.517 9.171 1.00 81.94 178 ARG A CA 1
ATOM 1385 C C . ARG A 1 178 ? -3.542 -13.320 9.775 1.00 81.94 178 ARG A C 1
ATOM 1387 O O . ARG A 1 178 ? -3.456 -12.753 10.861 1.00 81.94 178 ARG A O 1
ATOM 1394 N N . ASN A 1 179 ? -2.482 -13.744 9.085 1.00 76.62 179 ASN A N 1
ATOM 1395 C CA . ASN A 1 179 ? -1.108 -13.459 9.499 1.00 76.62 179 ASN A CA 1
ATOM 1396 C C . ASN A 1 179 ? -0.716 -11.994 9.243 1.00 76.62 179 ASN A C 1
ATOM 1398 O O . ASN A 1 179 ? 0.190 -11.489 9.898 1.00 76.62 179 ASN A O 1
ATOM 1402 N N . GLU A 1 180 ? -1.401 -11.313 8.320 1.00 74.75 180 GLU A N 1
ATOM 1403 C CA . GLU A 1 180 ? -1.129 -9.921 7.933 1.00 74.75 180 GLU A CA 1
ATOM 1404 C C . GLU A 1 180 ? -2.211 -8.954 8.431 1.00 74.75 180 GLU A C 1
ATOM 1406 O O . GLU A 1 180 ? -1.916 -7.850 8.900 1.00 74.75 180 GLU A O 1
ATOM 1411 N N . VAL A 1 181 ? -3.478 -9.370 8.339 1.00 74.88 181 VAL A N 1
ATOM 1412 C CA . VAL A 1 181 ? -4.647 -8.520 8.574 1.00 74.88 181 VAL A CA 1
ATOM 1413 C C . VAL A 1 181 ? -5.560 -9.161 9.611 1.00 74.88 181 VAL A C 1
ATOM 1415 O O . VAL A 1 181 ? -6.162 -10.217 9.398 1.00 74.88 181 VAL A O 1
ATOM 1418 N N . GLN A 1 182 ? -5.697 -8.489 10.754 1.00 80.06 182 GLN A N 1
ATOM 1419 C CA . GLN A 1 182 ? -6.535 -8.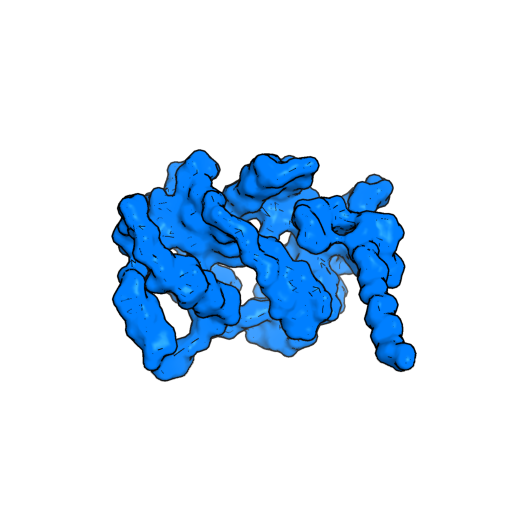984 11.839 1.00 80.06 182 GLN A CA 1
ATOM 1420 C C . GLN A 1 182 ? -8.024 -8.780 11.565 1.00 80.06 182 GLN A C 1
ATOM 1422 O O . GLN A 1 182 ? -8.808 -9.664 11.895 1.00 80.06 182 GLN A O 1
ATOM 1427 N N . ASP A 1 183 ? -8.424 -7.642 11.004 1.00 79.06 183 ASP A N 1
ATOM 1428 C CA . ASP A 1 183 ? -9.826 -7.318 10.747 1.00 79.06 183 ASP A CA 1
ATOM 1429 C C . ASP A 1 183 ? -9.961 -6.359 9.558 1.00 79.06 183 ASP A C 1
ATOM 1431 O O . ASP A 1 183 ? -9.024 -5.628 9.237 1.00 79.06 183 ASP A O 1
ATOM 1435 N N . VAL A 1 184 ? -11.119 -6.377 8.895 1.00 80.00 184 VAL A N 1
ATOM 1436 C CA . VAL A 1 184 ? -11.412 -5.548 7.715 1.00 80.00 184 VAL A CA 1
ATOM 1437 C C . VAL A 1 184 ? -12.782 -4.915 7.869 1.00 80.00 184 VAL A C 1
ATOM 1439 O O . VAL A 1 184 ? -13.749 -5.572 8.256 1.00 80.00 184 VAL A O 1
ATOM 1442 N N . ARG A 1 185 ? -12.884 -3.634 7.513 1.00 81.25 185 ARG A N 1
ATOM 1443 C CA . ARG A 1 185 ? -14.150 -2.913 7.539 1.00 81.25 185 ARG A CA 1
ATOM 1444 C C . ARG A 1 185 ? -14.271 -1.964 6.354 1.00 81.25 185 ARG A C 1
ATOM 1446 O O . ARG A 1 185 ? -13.414 -1.111 6.153 1.00 81.25 185 ARG A O 1
ATOM 1453 N N . TRP A 1 186 ? -15.380 -2.084 5.634 1.00 78.12 186 TRP A N 1
ATOM 1454 C CA . TRP A 1 186 ? -15.838 -1.068 4.691 1.00 78.12 186 TRP A CA 1
ATOM 1455 C C . TRP A 1 186 ? -16.524 0.054 5.463 1.00 78.12 186 TRP A C 1
ATOM 1457 O O . TRP A 1 186 ? -17.338 -0.211 6.354 1.00 78.12 186 TRP A O 1
ATOM 1467 N N . VAL A 1 187 ? -16.154 1.299 5.175 1.00 77.19 187 VAL A N 1
ATOM 1468 C CA . VAL A 1 187 ? -16.597 2.463 5.946 1.00 77.19 187 VAL A CA 1
ATOM 1469 C C . VAL A 1 187 ? -16.943 3.619 5.026 1.00 77.19 187 VAL A C 1
ATOM 1471 O O . VAL A 1 187 ? -16.192 3.951 4.109 1.00 77.19 187 VAL A O 1
ATOM 1474 N N . SER A 1 188 ? -18.055 4.287 5.323 1.00 76.69 188 SER A N 1
ATOM 1475 C CA . SER A 1 188 ? -18.351 5.584 4.727 1.00 76.69 188 SER A CA 1
ATOM 1476 C C . SER A 1 188 ? -17.407 6.665 5.293 1.00 76.69 188 SER A C 1
ATOM 1478 O O . SER A 1 188 ? -16.798 6.473 6.354 1.00 76.69 188 SER A O 1
ATOM 1480 N N . PRO A 1 189 ? -17.287 7.850 4.657 1.00 73.50 189 PRO A N 1
ATOM 1481 C CA . PRO A 1 189 ? -16.487 8.942 5.216 1.00 73.50 189 PRO A CA 1
ATOM 1482 C C . PRO A 1 189 ? -16.982 9.388 6.598 1.00 73.50 189 PRO A C 1
ATOM 1484 O O . PRO A 1 189 ? -16.197 9.846 7.426 1.00 73.50 189 PRO A O 1
ATOM 1487 N N . GLU A 1 190 ? -18.290 9.300 6.841 1.00 79.88 190 GLU A N 1
ATOM 1488 C CA . GLU A 1 190 ? -18.892 9.620 8.134 1.00 79.88 190 GLU A CA 1
ATOM 1489 C C . GLU A 1 190 ? -18.537 8.566 9.185 1.00 79.88 190 GLU A C 1
ATOM 1491 O O . GLU A 1 190 ? -18.068 8.922 10.268 1.00 79.88 190 GLU A O 1
ATOM 1496 N N . ASP A 1 191 ? -18.643 7.280 8.842 1.00 78.88 191 ASP A N 1
ATOM 1497 C CA . ASP A 1 191 ? -18.243 6.189 9.732 1.00 78.88 191 ASP A CA 1
ATOM 1498 C C . ASP A 1 191 ? -16.762 6.262 10.090 1.00 78.88 191 ASP A C 1
ATOM 1500 O O . ASP A 1 191 ? -16.410 6.080 11.254 1.00 78.88 191 ASP A O 1
ATOM 1504 N N . LEU A 1 192 ? -15.893 6.590 9.130 1.00 80.00 192 LEU A N 1
ATOM 150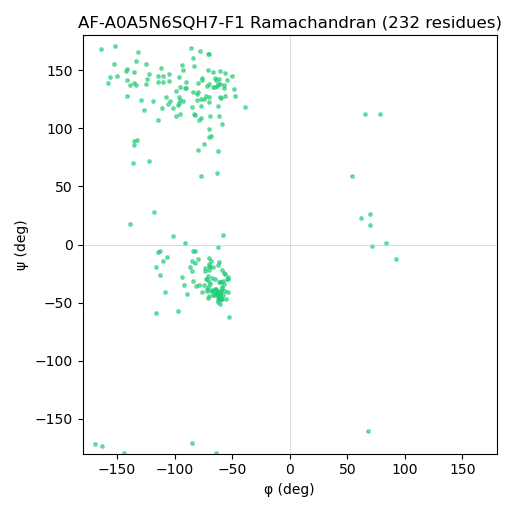5 C CA . LEU A 1 192 ? -14.461 6.738 9.384 1.00 80.00 192 LEU A CA 1
ATOM 1506 C C . LEU A 1 192 ? -14.167 7.896 10.353 1.00 80.00 192 LEU A C 1
ATOM 1508 O O . LEU A 1 192 ? -13.347 7.746 11.260 1.00 80.00 192 LEU A O 1
ATOM 1512 N N . ARG A 1 193 ? -14.875 9.031 10.233 1.00 81.88 193 ARG A N 1
ATOM 1513 C CA . ARG A 1 193 ? -14.773 10.134 11.212 1.00 81.88 193 ARG A CA 1
ATOM 1514 C C . ARG A 1 193 ? -15.242 9.701 12.600 1.00 81.88 193 ARG A C 1
ATOM 1516 O O . ARG A 1 193 ? -14.576 10.002 13.591 1.00 81.88 193 ARG A O 1
ATOM 1523 N N . ASN A 1 194 ? -16.349 8.967 12.677 1.00 85.44 194 ASN A N 1
ATOM 1524 C CA . ASN A 1 194 ? -16.872 8.442 13.939 1.00 85.44 194 ASN A CA 1
ATOM 1525 C C . ASN A 1 194 ? -15.909 7.423 14.567 1.00 85.44 194 ASN A C 1
ATOM 1527 O O . ASN A 1 194 ? -15.683 7.438 15.779 1.00 85.44 194 ASN A O 1
ATOM 1531 N N . MET A 1 195 ? -15.277 6.583 13.748 1.00 84.00 195 MET A N 1
ATOM 1532 C CA . MET A 1 195 ? -14.231 5.660 14.177 1.00 84.00 195 MET A CA 1
ATOM 1533 C C . MET A 1 195 ? -13.035 6.414 14.763 1.00 84.00 195 MET A C 1
ATOM 1535 O O . MET A 1 195 ? -12.580 6.066 15.853 1.00 84.00 195 MET A O 1
ATOM 1539 N N . PHE A 1 196 ? -12.556 7.481 14.119 1.00 81.81 196 PHE A N 1
ATOM 1540 C CA . PHE A 1 196 ? -11.466 8.305 14.663 1.00 81.81 196 PHE A CA 1
ATOM 1541 C C . PHE A 1 196 ? -11.811 8.959 16.006 1.00 81.81 196 PHE A C 1
ATOM 1543 O O . PHE A 1 196 ? -10.925 9.123 16.844 1.00 81.81 196 PHE A O 1
ATOM 1550 N N . ALA A 1 197 ? -13.082 9.297 16.229 1.00 86.69 197 ALA A N 1
ATOM 1551 C CA . ALA A 1 197 ? -13.568 9.835 17.498 1.00 86.69 197 ALA A CA 1
ATOM 1552 C C . ALA A 1 197 ? -13.810 8.760 18.578 1.00 86.69 197 ALA A C 1
ATOM 1554 O O . ALA A 1 197 ? -13.999 9.103 19.745 1.00 86.69 197 ALA A O 1
ATOM 1555 N N . THR A 1 198 ? -13.814 7.472 18.215 1.00 85.44 198 THR A N 1
ATOM 15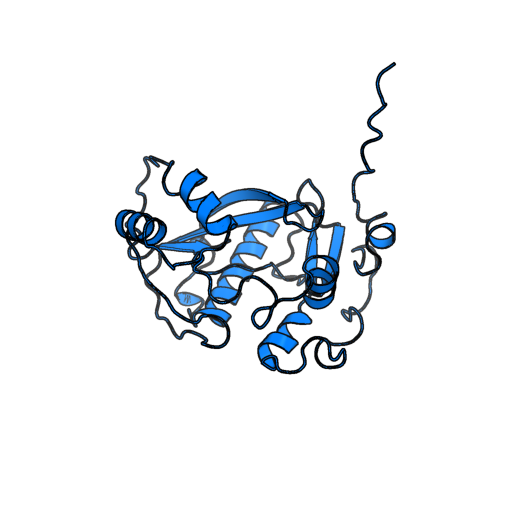56 C CA . THR A 1 198 ? -14.109 6.366 19.136 1.00 85.44 198 THR A CA 1
ATOM 1557 C C . THR A 1 198 ? -12.898 6.068 20.034 1.00 85.44 198 THR A C 1
ATOM 1559 O O . THR A 1 198 ? -11.837 5.690 19.525 1.00 85.44 198 THR A O 1
ATOM 1562 N N . PRO A 1 199 ? -13.023 6.185 21.371 1.00 86.44 199 PRO A N 1
ATOM 1563 C CA . PRO A 1 199 ? -11.930 5.877 22.290 1.00 86.44 199 PRO A CA 1
ATOM 1564 C C . PRO A 1 199 ? -11.491 4.409 22.203 1.00 86.44 199 PRO A C 1
ATOM 1566 O O . PRO A 1 199 ? -12.320 3.510 22.087 1.00 86.44 199 PRO A O 1
ATOM 1569 N N . GLY A 1 200 ? -10.184 4.162 22.311 1.00 82.00 200 GLY A N 1
ATOM 1570 C CA . GLY A 1 200 ? -9.608 2.811 22.342 1.00 82.00 200 GLY A CA 1
ATOM 1571 C C . GLY A 1 200 ? -9.193 2.247 20.981 1.00 82.00 200 GLY A C 1
ATOM 1572 O O . GLY A 1 200 ? -8.439 1.278 20.949 1.00 82.00 200 GLY A O 1
ATOM 1573 N N . LEU A 1 201 ? -9.599 2.868 19.869 1.00 80.06 201 LEU A N 1
ATOM 1574 C CA . LEU A 1 201 ? -9.089 2.521 18.542 1.00 80.06 201 LEU A CA 1
ATOM 1575 C C . LEU A 1 201 ? -7.767 3.244 18.264 1.00 80.06 201 LEU A C 1
ATOM 1577 O O . LEU A 1 201 ? -7.647 4.457 18.454 1.00 80.06 201 LEU A O 1
ATOM 1581 N N . GLN A 1 202 ? -6.771 2.491 17.803 1.00 79.19 202 GLN A N 1
ATOM 1582 C CA . GLN A 1 202 ? -5.473 3.021 17.392 1.00 79.19 202 GLN A CA 1
ATOM 1583 C C . GLN A 1 202 ? -5.370 3.021 15.872 1.00 79.19 202 GLN A C 1
ATOM 1585 O O . GLN A 1 202 ? -5.910 2.134 15.215 1.00 79.19 202 GLN A O 1
ATOM 1590 N N . TYR A 1 203 ? -4.670 4.013 15.328 1.00 77.25 203 TYR A N 1
ATOM 1591 C CA . TYR A 1 203 ? -4.510 4.188 13.889 1.00 77.25 203 TYR A CA 1
ATOM 1592 C C . TYR A 1 203 ? -3.067 4.504 13.560 1.00 77.25 203 TYR A C 1
ATOM 1594 O O . TYR A 1 203 ? -2.394 5.195 14.333 1.00 77.25 203 TYR A O 1
ATOM 1602 N N . THR A 1 204 ? -2.631 4.067 12.388 1.00 73.69 204 THR A N 1
ATOM 1603 C CA . THR A 1 204 ? -1.303 4.402 11.891 1.00 73.69 204 THR A CA 1
ATOM 1604 C C . THR A 1 204 ? -1.190 5.915 11.625 1.00 73.69 204 THR A C 1
ATOM 1606 O O . THR A 1 204 ? -2.164 6.556 11.201 1.00 73.69 204 THR A O 1
ATOM 1609 N N . PRO A 1 205 ? -0.026 6.538 11.897 1.00 71.62 205 PRO A N 1
ATOM 1610 C CA . PRO A 1 205 ? 0.132 7.986 11.752 1.00 71.62 205 PRO A CA 1
ATOM 1611 C C . PRO A 1 205 ? -0.120 8.497 10.327 1.00 71.62 205 PRO A C 1
ATOM 1613 O O . PRO A 1 205 ? -0.763 9.534 10.153 1.00 71.62 205 PRO A O 1
ATOM 1616 N N . TRP A 1 206 ? 0.343 7.761 9.310 1.00 73.75 206 TRP A N 1
ATOM 1617 C CA . TRP A 1 206 ? 0.156 8.129 7.903 1.00 73.75 206 TRP A CA 1
ATOM 1618 C C . TRP A 1 206 ? -1.314 8.074 7.495 1.00 73.75 206 TRP A C 1
ATOM 1620 O O . TRP A 1 206 ? -1.790 8.981 6.818 1.00 73.75 206 TRP A O 1
ATOM 1630 N N . PHE A 1 207 ? -2.069 7.076 7.965 1.00 77.88 207 PHE A N 1
ATOM 1631 C CA . PHE A 1 207 ? -3.479 6.947 7.621 1.00 77.88 207 PHE A CA 1
ATOM 1632 C C . PHE A 1 207 ? -4.292 8.144 8.119 1.00 77.88 207 PHE A C 1
ATOM 1634 O O . PHE A 1 207 ? -5.068 8.720 7.355 1.00 77.88 207 PHE A O 1
ATOM 1641 N N . LYS A 1 208 ? -4.051 8.596 9.357 1.00 76.25 208 LYS A N 1
ATOM 1642 C CA . LYS A 1 208 ? -4.654 9.834 9.879 1.00 76.25 208 LYS A CA 1
ATOM 1643 C C . LYS A 1 208 ? -4.271 11.053 9.041 1.00 76.25 208 LYS A C 1
ATOM 1645 O O . LYS A 1 208 ? -5.147 11.825 8.658 1.00 76.25 208 LYS A O 1
ATOM 1650 N N . LEU A 1 209 ? -2.985 11.199 8.712 1.00 74.12 209 LEU A N 1
ATOM 1651 C CA . LEU A 1 209 ? -2.493 12.323 7.915 1.00 74.12 209 LEU A CA 1
ATOM 1652 C C . LEU A 1 209 ? -3.152 12.375 6.530 1.00 74.12 209 LEU A C 1
ATOM 1654 O O . LEU A 1 209 ? -3.602 13.442 6.112 1.00 74.12 209 LEU A O 1
ATOM 1658 N N . ILE A 1 210 ? -3.237 11.238 5.838 1.00 74.00 210 ILE A N 1
ATOM 1659 C CA . ILE A 1 210 ? -3.880 11.119 4.523 1.00 74.00 210 ILE A CA 1
ATOM 1660 C C . ILE A 1 210 ? -5.372 11.434 4.634 1.00 74.00 210 ILE A C 1
ATOM 1662 O O . ILE A 1 210 ? -5.903 12.185 3.813 1.00 74.00 210 ILE A O 1
ATOM 1666 N N . CYS A 1 211 ? -6.044 10.928 5.670 1.00 75.81 211 CYS A N 1
ATOM 1667 C CA . CYS A 1 211 ? -7.456 11.213 5.890 1.00 75.81 211 CYS A CA 1
ATOM 1668 C C . CYS A 1 211 ? -7.715 12.713 6.078 1.00 75.81 211 CYS A C 1
ATOM 1670 O O . CYS A 1 211 ? -8.532 13.295 5.367 1.00 75.81 211 CYS A O 1
ATOM 1672 N N . ASP A 1 212 ? -6.976 13.367 6.971 1.00 72.44 212 ASP A N 1
ATOM 1673 C CA . ASP A 1 212 ? -7.175 14.785 7.290 1.00 72.44 212 ASP A CA 1
ATOM 1674 C C . ASP A 1 212 ? -6.712 15.726 6.173 1.00 72.44 212 ASP A C 1
ATOM 1676 O O . ASP A 1 212 ? -7.239 16.832 6.022 1.00 72.44 212 ASP A O 1
ATOM 1680 N N . SER A 1 213 ? -5.709 15.318 5.395 1.00 68.62 213 SER A N 1
ATOM 1681 C CA . SER A 1 213 ? -5.091 16.170 4.372 1.00 68.62 213 SER A CA 1
ATOM 1682 C C . SER A 1 213 ? -5.730 16.007 3.001 1.00 68.62 213 SER A C 1
ATOM 1684 O O . SER A 1 213 ? -5.838 16.994 2.274 1.00 68.62 213 SER A O 1
ATOM 1686 N N . LEU A 1 214 ? -6.161 14.791 2.660 1.00 69.06 214 LEU A N 1
ATOM 1687 C CA . LEU A 1 214 ? -6.667 14.440 1.335 1.00 69.06 214 LEU A CA 1
ATOM 1688 C C . LEU A 1 214 ? -8.139 14.024 1.401 1.00 69.06 214 LEU A C 1
ATOM 1690 O O . LEU A 1 214 ? -8.974 14.688 0.795 1.00 69.06 214 LEU A O 1
ATOM 1694 N N . LEU A 1 215 ? -8.499 12.995 2.176 1.00 67.69 215 LEU A N 1
ATOM 1695 C CA . LEU A 1 215 ? -9.860 12.431 2.120 1.00 67.69 215 LEU A CA 1
ATOM 1696 C C . LEU A 1 215 ? -10.947 13.367 2.672 1.00 67.69 215 LEU A C 1
ATOM 1698 O O . LEU A 1 215 ? -12.034 13.445 2.106 1.00 67.69 215 LEU A O 1
ATOM 1702 N N . PHE A 1 216 ? -10.686 14.079 3.771 1.00 70.25 216 PHE A N 1
ATOM 1703 C CA . PHE A 1 216 ? -11.684 14.932 4.427 1.00 70.25 216 PHE A CA 1
ATOM 1704 C C . PHE A 1 216 ? -11.641 16.391 3.976 1.00 70.25 216 PHE A C 1
ATOM 1706 O O . PHE A 1 216 ? -12.668 17.068 4.038 1.00 70.25 216 PHE A O 1
ATOM 1713 N N . LYS A 1 217 ? -10.475 16.888 3.545 1.00 59.56 217 LYS A N 1
ATOM 1714 C CA . LYS A 1 217 ? -10.305 18.268 3.059 1.00 59.56 217 LYS A CA 1
ATOM 1715 C C . LYS A 1 217 ? -10.676 18.436 1.598 1.00 59.56 217 LYS A C 1
ATOM 1717 O O . LYS A 1 217 ? -11.133 19.516 1.215 1.00 59.56 217 LYS A O 1
ATOM 1722 N N . CYS A 1 218 ? -10.487 17.412 0.770 1.00 45.72 218 CYS A N 1
ATOM 1723 C CA . CYS A 1 218 ? -10.923 17.497 -0.608 1.00 45.72 218 CYS A CA 1
ATOM 1724 C C . CYS A 1 218 ? -12.458 17.471 -0.662 1.00 45.72 218 CYS A C 1
ATOM 1726 O O . CYS A 1 218 ? -13.081 16.418 -0.718 1.00 45.72 218 CYS A O 1
ATOM 1728 N N . ASN A 1 219 ? -13.062 18.654 -0.798 1.00 41.38 219 ASN A N 1
ATOM 1729 C CA . ASN A 1 219 ? -14.245 18.841 -1.644 1.00 41.38 219 ASN A CA 1
ATOM 1730 C C . ASN A 1 219 ? -13.846 18.546 -3.104 1.00 41.38 219 ASN A C 1
ATOM 1732 O O . ASN A 1 219 ? -13.843 19.437 -3.958 1.00 41.38 219 ASN A O 1
ATOM 1736 N N . TYR A 1 220 ? -13.407 17.319 -3.384 1.00 40.69 220 TYR A N 1
ATOM 1737 C CA . TYR A 1 220 ? -13.094 16.884 -4.734 1.00 40.69 220 TYR A CA 1
ATOM 1738 C C . TYR A 1 220 ? -14.403 16.956 -5.533 1.00 40.69 220 TYR A C 1
ATOM 1740 O O . TYR A 1 220 ? -15.410 16.375 -5.141 1.00 40.69 220 TYR A O 1
ATOM 1748 N N . ARG A 1 221 ? -14.417 17.774 -6.594 1.00 37.97 221 ARG A N 1
ATOM 1749 C CA . ARG A 1 221 ? -15.608 18.063 -7.418 1.00 37.97 221 ARG A CA 1
ATOM 1750 C C . ARG A 1 221 ? -15.773 17.120 -8.619 1.00 37.97 221 ARG A C 1
ATOM 1752 O O . ARG A 1 221 ? -16.712 17.295 -9.389 1.00 37.97 221 ARG A O 1
ATOM 1759 N N . GLY A 1 222 ? -14.878 16.146 -8.789 1.00 42.72 222 GLY A N 1
ATOM 1760 C CA . GLY A 1 222 ? -15.191 14.919 -9.531 1.00 42.72 222 GLY A CA 1
ATOM 1761 C C . GLY A 1 222 ? -16.023 13.985 -8.646 1.00 42.72 222 GLY A C 1
ATOM 1762 O O . GLY A 1 222 ? -16.102 14.245 -7.445 1.00 42.72 222 GLY A O 1
ATOM 1763 N N . PRO A 1 223 ? -16.657 12.925 -9.177 1.00 34.28 223 PRO A N 1
ATOM 1764 C CA . PRO A 1 223 ? -17.322 11.954 -8.320 1.00 34.28 223 PRO A CA 1
ATOM 1765 C C . PRO A 1 223 ? -16.266 11.367 -7.379 1.00 34.28 223 PRO A C 1
ATOM 1767 O O . PRO A 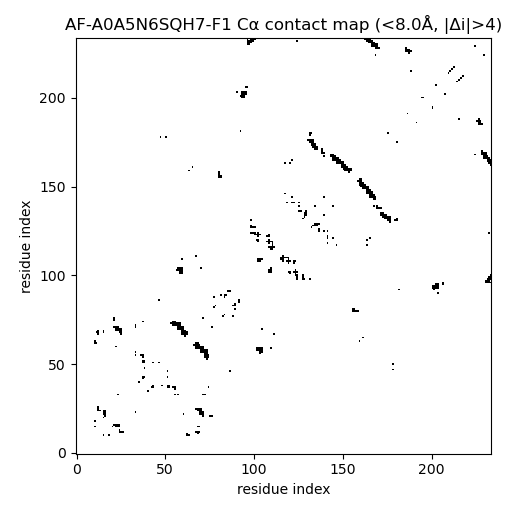1 223 ? -15.437 10.573 -7.806 1.00 34.28 223 PRO A O 1
ATOM 1770 N N . LEU A 1 224 ? -16.256 11.791 -6.111 1.00 40.72 224 LEU A N 1
ATOM 1771 C CA . LEU A 1 224 ? -15.706 10.957 -5.052 1.00 40.72 224 LEU A CA 1
ATOM 1772 C C . LEU A 1 224 ? -16.585 9.720 -5.080 1.00 40.72 224 LEU A C 1
ATOM 1774 O O . LEU A 1 224 ? -17.785 9.848 -4.803 1.00 40.72 224 LEU A O 1
ATOM 1778 N N . PRO A 1 225 ? -16.063 8.562 -5.503 1.00 38.84 225 PRO A N 1
ATOM 1779 C CA . PRO A 1 225 ? -16.889 7.389 -5.509 1.00 38.84 225 PRO A CA 1
ATOM 1780 C C . PRO A 1 225 ? -17.231 7.098 -4.060 1.00 38.84 225 PRO A C 1
ATOM 1782 O O . PRO A 1 225 ? -16.391 7.223 -3.165 1.00 38.84 225 PRO A O 1
ATOM 1785 N N . VAL A 1 226 ? -18.506 6.800 -3.847 1.00 36.00 226 VAL A N 1
ATOM 1786 C CA . VAL A 1 226 ? -19.046 6.318 -2.583 1.00 36.00 226 VAL A CA 1
ATOM 1787 C C . VAL A 1 226 ? -18.016 5.344 -1.991 1.00 36.00 226 VAL A C 1
ATOM 1789 O O . VAL A 1 226 ? -17.646 4.380 -2.660 1.00 36.00 226 VAL A O 1
ATOM 1792 N N . LEU A 1 227 ? -17.467 5.643 -0.803 1.00 42.50 227 LEU A N 1
ATOM 1793 C CA . LEU A 1 227 ? -16.354 4.873 -0.209 1.00 42.50 227 LEU A CA 1
ATOM 1794 C C . LEU A 1 227 ? -16.713 3.407 0.085 1.00 42.50 227 LEU A C 1
ATOM 1796 O O . LEU A 1 227 ? -15.852 2.637 0.498 1.00 42.50 227 LEU A O 1
ATOM 1800 N N . ASP A 1 228 ? -17.954 3.016 -0.184 1.00 36.16 228 ASP A N 1
ATOM 1801 C CA . ASP A 1 228 ? -18.472 1.668 -0.022 1.00 36.16 228 ASP A CA 1
ATOM 1802 C C . ASP A 1 228 ? -17.737 0.630 -0.907 1.00 36.16 228 ASP A C 1
ATOM 1804 O O . ASP A 1 228 ? -17.828 -0.557 -0.606 1.00 36.16 228 ASP A O 1
ATOM 1808 N N . SER A 1 229 ? -16.954 1.056 -1.920 1.00 42.56 229 SER A N 1
ATOM 1809 C CA . SER A 1 229 ? -16.146 0.166 -2.792 1.00 42.56 229 SER A CA 1
ATOM 1810 C C . SER A 1 229 ? -14.735 0.694 -3.130 1.00 42.56 229 SER A C 1
ATOM 1812 O O . SER A 1 229 ? -14.121 0.264 -4.110 1.00 42.56 229 SER A O 1
ATOM 1814 N N . CYS A 1 230 ? -14.215 1.671 -2.377 1.00 45.47 230 CYS A N 1
ATOM 1815 C CA . CYS A 1 230 ? -12.910 2.291 -2.654 1.00 45.47 230 CYS A CA 1
ATOM 1816 C C . CYS A 1 230 ? -11.795 1.713 -1.777 1.00 45.47 230 CYS A C 1
ATOM 1818 O O . CYS A 1 230 ? -11.917 1.666 -0.554 1.00 45.47 230 CYS A O 1
ATOM 1820 N N . LEU A 1 231 ? -10.669 1.360 -2.397 1.00 56.97 231 LEU A N 1
ATOM 1821 C CA . LEU A 1 231 ? -9.453 0.921 -1.719 1.00 56.97 231 LEU A CA 1
ATOM 1822 C C . LEU A 1 231 ? -8.397 2.034 -1.778 1.00 56.97 231 LEU A C 1
ATOM 1824 O O . LEU A 1 231 ? -8.000 2.467 -2.863 1.00 56.97 231 LEU A O 1
ATOM 1828 N N . LEU A 1 232 ? -7.940 2.490 -0.608 1.00 56.62 232 LEU A N 1
ATOM 1829 C CA . LEU A 1 232 ? -6.833 3.443 -0.474 1.00 56.62 232 LEU A CA 1
ATOM 1830 C C . LEU A 1 232 ? -5.538 2.674 -0.227 1.00 56.62 232 LEU A C 1
ATOM 1832 O O . LEU A 1 232 ? -5.425 1.918 0.742 1.00 56.62 232 LEU A O 1
ATOM 1836 N N . LEU A 1 233 ? -4.551 2.913 -1.076 1.00 65.88 233 LEU A N 1
ATOM 1837 C CA . LEU A 1 233 ? -3.288 2.193 -1.103 1.00 65.88 233 LEU A CA 1
ATOM 1838 C C . LEU A 1 233 ? -2.145 3.186 -0.982 1.00 65.88 233 LEU A C 1
ATOM 1840 O O . LEU A 1 233 ? -2.199 4.279 -1.552 1.00 65.88 233 LEU A O 1
ATOM 1844 N N . VAL A 1 234 ? -1.158 2.802 -0.187 1.00 51.03 234 VAL A N 1
ATOM 1845 C CA . VAL A 1 234 ? -0.045 3.660 0.213 1.00 51.03 234 VAL A CA 1
ATOM 1846 C C . VAL A 1 234 ? 1.251 2.886 0.054 1.00 51.03 234 VAL A C 1
ATOM 1848 O O . VAL A 1 234 ? 1.276 1.712 0.493 1.00 51.03 234 VAL A O 1
#

Sequence (234 aa):
MGPIDIGSPAITAENVRELFPDVEALSVVSPASCGVSAAESGDFEGYDEEQVRMMDEVCIVLDVDDEPIGRVSKRDFYIAHFPRADKKVTFPMMWTNTCCSHPLDIPDERGTDFGSAILGVKRAARRKLGQELGIRPEQVPLEDFQFLTRVHYKAPSDGKWVDYILFIQADVDLAVNRNEVQDVRWVSPEDLRNMFATPGLQYTPWFKLICDSLLFKCNYRGPLPVLDSCLLLV

Secondary structure (DSSP, 8-state):
------PPPPP-TTTHHHH-TTPEETT----S--SS-TTTSSTTTTS-HHHHHHTTPEEEEE-TTS-EEEEEEHHHHHHHH----SSSSS-TT-B--SB----BSSTTT--SSHHHHHHHHHHHHHHHHHHHH---GGGS-TTTPEEEEEEEEE-SSS-EEEEEEEEEE--------TTT-S------HHHHHHHHHSTT--B-HHHHHHIIIIITT---SS----GGGEEEE-

pLDDT: mean 70.55, std 16.5, range [34.28, 96.44]

Mean predicted aligned error: 11.75 Å

Organism: Aspergillus pseudotamarii (NCBI:txid132259)

Nearest PDB structures (foldseek):
  2i6k-assembly1_A  TM=8.536E-01  e=2.788E-12  Homo sapiens
  2pny-assembly1_A  TM=7.714E-01  e=7.271E-10  Homo sapiens
  6e09-assembly2_C  TM=3.691E-01  e=4.319E+00  Helicobacter pylori SS1
  6e0a-assembly1_A  TM=2.145E-01  e=4.597E+00  Helicobacter pylori SS1

Solvent-accessible surface area (backbone atoms only — not comparable to full-atom values): 14053 Å² total; per-residue (Å²): 134,78,85,79,80,75,70,78,78,82,70,42,45,88,48,38,40,80,79,35,75,78,34,47,33,70,88,59,95,64,81,96,64,81,72,77,53,44,79,77,66,58,84,52,74,92,56,58,69,68,63,38,58,54,27,58,41,42,31,62,34,59,39,97,86,71,47,82,25,27,32,31,30,44,43,61,51,41,62,76,47,47,81,83,55,92,67,51,77,68,79,54,94,44,49,64,62,73,46,74,72,73,36,41,70,40,88,76,25,48,43,93,48,74,70,45,30,53,51,2,44,48,47,32,50,47,54,47,40,32,66,37,32,39,31,54,63,87,54,54,50,74,83,62,48,42,80,76,50,76,48,79,47,73,55,98,32,95,53,79,42,80,38,55,38,33,37,35,73,44,84,73,64,76,52,66,28,68,92,75,41,88,78,88,81,84,46,45,76,66,52,49,52,51,50,73,69,39,86,91,68,49,63,41,71,65,44,54,50,45,38,63,64,46,67,70,58,49,83,60,86,61,86,72,68,69,41,78,40,53,43,47,34,57

Foldseek 3Di:
DDDDCPDDDFDALVCVCVVQVQWAFPPDPDDQDSDDQLVPVCPQPPADPVVSNQQSFKAFDATPVRAGRTIHGNVSVLVQFPDQDPAPRPDPQADAFDFEDGQTPDPQLDDRDPVSNLRSVLVVQLVRCCVAWVWDCVQPDSVQKDWDDWDWDQDPGRDIDTDTKIKGFGDTDGPGDCSRDVDDDQDFLVRVVVQVVDPPHHHDPVRVVCCVPPVPPDPPVPPPDGSNGMGIYD